Protein AF-A0A6P0YZI9-F1 (afdb_monomer)

Solvent-accessible surface area (backbone atoms only — not comparable to full-atom values): 11789 Å² total; per-residue (Å²): 110,70,67,59,53,49,48,55,55,50,34,72,76,32,49,68,58,41,51,51,52,24,24,52,23,12,32,44,37,14,43,2,22,76,90,70,46,42,33,74,39,46,57,54,27,52,20,59,50,46,39,43,46,50,51,48,50,54,52,54,52,51,51,55,57,46,49,69,65,38,77,80,62,87,74,91,83,74,86,77,72,72,66,66,53,39,40,59,45,25,29,43,19,26,42,22,20,39,44,54,53,46,48,70,54,57,61,50,64,74,41,50,75,71,68,44,55,69,69,59,30,50,53,51,25,50,50,52,40,50,53,53,25,55,58,52,15,51,55,35,25,50,42,40,48,51,43,52,55,49,38,76,75,73,51,70,95,48,83,83,41,52,61,56,49,29,51,50,46,24,51,47,46,52,51,50,52,55,59,42,57,76,43,101,74,63,72,88,60,68,37,48,24,43,46,87,81,40,62,76,61,57,56,45,31,75,76,62,34,56,58,42,42,32,36,51,40,48,32,50,13,42,71,75,74

Foldseek 3Di:
DVVLVVLLVVCQVDVVVLLVLLLVLLLLLQCLFPPNVPLVSLLASCLSLLSLLVSVLVVVVVVVVVCVVCVPPDDPPPPPRPRDDSLSSLLSSLLSNLLSNLVCLQDQVVVVVVVHDPVVSNVVSVVVSVVLSNVSSVLSSQLSVQLSVCCNPPNDDDPVCLLVSLVVSLVSSLVSLVVCVVDPNNDDASLSSCPDPVPVLCVLCVVPHSSSVRSVSSSSSSNVD

Sequence (225 aa):
MWVVSWMNKAIANQPWAALLLVFGSGVAMGLTTAPTNWWILAWVAQVPLWVLVYGDQQSRQREQGRQTDQSKIQNPKSKIQNSVHPILAAVLWSIGYYGTTLSWITGLHPLTWMGIPWVASVAIASTCWLLIVLWGCVWGGFWAMGLSMVSQRWLPMSQTFGFARVLVGTALWCGLDTLWNHGILYWPTFALTQSPHNLWLLQLNQLSGPMTTTAVIVAVNGLIA

Nearest PDB structures (foldseek):
  7evm-assembly1_R  TM=2.350E-01  e=1.400E+00  Homo sapiens
  8jis-assembly1_R  TM=2.038E-01  e=2.618E+00  Homo sapiens
  9ivm-assembly1_R  TM=2.480E-01  e=4.095E+00  Homo sapiens
  7ki1-assembly1_R  TM=2.092E-01  e=3.274E+00  Homo sapiens
  7dur-assembly1_R  TM=1.966E-01  e=4.683E+00  Homo sapiens

pLDDT: mean 84.31, std 13.5, range [41.62, 97.19]

Secondary structure (DSSP, 8-state):
-HHHHHHHHHHHH-HHHHHHHHHHHHHHHHTTSTTT--GGGGGTTTHHHHHHHHHHHHHHHHHHHHHHHHTTS---TT-------HHHHHHHHHHHHHHHHTGGGG--HHHHHTT--HHHHHHHHHHHHHHHHHHHHHHHHHHHHHHHHHHHHH----GGGHHHHHHHHHHHHHHHHHHHTTSTT----GGGGGTTT-HHHHTTHHHHTHHHHHHHHHHHHHHH-

Radius of gyration: 19.83 Å; Cα contacts (8 Å, |Δi|>4): 264; chains: 1; bounding box: 43×39×70 Å

Mean pr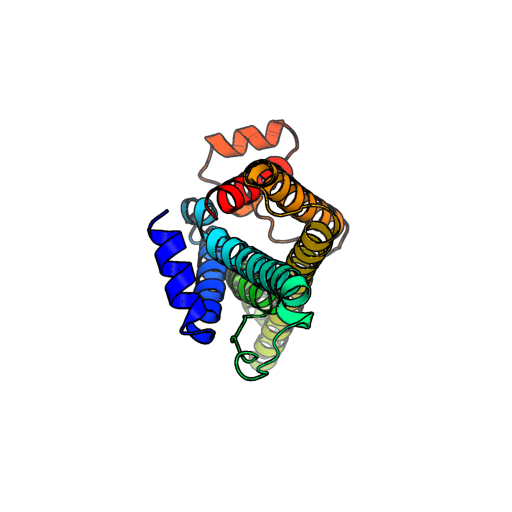edicted aligned error: 7.33 Å

Structure (mmCIF, N/CA/C/O backbone):
data_AF-A0A6P0YZI9-F1
#
_entry.id   AF-A0A6P0YZI9-F1
#
loop_
_atom_site.group_PDB
_atom_site.id
_atom_site.type_symbol
_atom_site.label_atom_id
_atom_site.label_alt_id
_atom_site.label_comp_id
_atom_site.label_asym_id
_atom_site.label_entity_id
_atom_site.label_seq_id
_atom_site.pdbx_PDB_ins_code
_atom_site.Cartn_x
_atom_site.Cartn_y
_atom_site.Cartn_z
_atom_site.occupancy
_atom_site.B_iso_or_equiv
_atom_site.auth_seq_id
_atom_site.auth_comp_id
_atom_site.auth_asym_id
_atom_site.auth_atom_id
_atom_site.pdbx_PDB_model_num
ATOM 1 N N . MET A 1 1 ? -18.196 -9.259 9.435 1.00 54.44 1 MET A N 1
ATOM 2 C CA . MET A 1 1 ? -18.025 -9.945 10.743 1.00 54.44 1 MET A CA 1
ATOM 3 C C . MET A 1 1 ? -17.515 -11.385 10.633 1.00 54.44 1 MET A C 1
ATOM 5 O O . MET A 1 1 ? -16.515 -11.675 11.274 1.00 54.44 1 MET A O 1
ATOM 9 N N . TRP A 1 2 ? -18.118 -12.284 9.840 1.00 48.47 2 TRP A N 1
ATOM 10 C CA . TRP A 1 2 ? -17.652 -13.686 9.747 1.00 48.47 2 TRP A CA 1
ATOM 11 C C . TRP A 1 2 ? -16.248 -13.853 9.139 1.00 48.47 2 TRP A C 1
ATOM 13 O O . TRP A 1 2 ? -15.434 -14.578 9.699 1.00 48.47 2 TRP A O 1
ATOM 23 N N . VAL A 1 3 ? -15.933 -13.129 8.058 1.00 58.28 3 VAL A N 1
ATOM 24 C CA . VAL A 1 3 ? -14.610 -13.181 7.400 1.00 58.28 3 VAL A CA 1
ATOM 25 C C . VAL A 1 3 ? -13.498 -12.712 8.340 1.00 58.28 3 VAL A C 1
ATOM 27 O O . VAL A 1 3 ? -12.529 -13.430 8.545 1.00 58.28 3 VAL A O 1
ATOM 30 N N . VAL A 1 4 ? -13.682 -11.565 9.000 1.00 64.88 4 VAL A N 1
ATOM 31 C CA . VAL A 1 4 ? -12.722 -11.029 9.982 1.00 64.88 4 VAL A CA 1
ATOM 32 C C . VAL A 1 4 ? -12.554 -11.976 11.177 1.00 64.88 4 VAL A C 1
ATOM 34 O O . VAL A 1 4 ? -11.441 -12.205 11.641 1.00 64.88 4 VAL A O 1
ATOM 37 N N . SER A 1 5 ? -13.640 -12.598 11.652 1.00 65.75 5 SER A N 1
ATOM 38 C CA . SER A 1 5 ?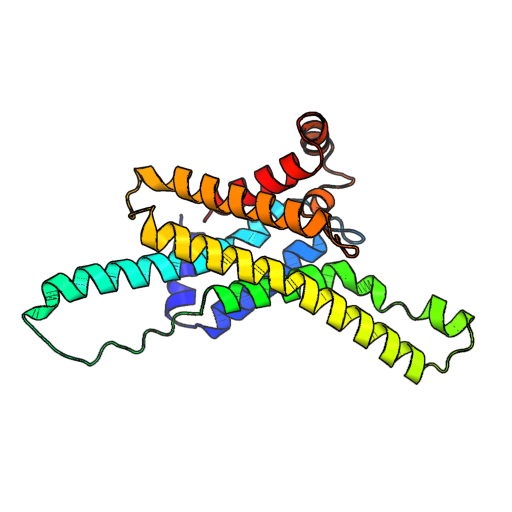 -13.577 -13.592 12.733 1.00 65.75 5 SER A CA 1
ATOM 39 C C . SER A 1 5 ? -12.796 -14.849 12.330 1.00 65.75 5 SER A C 1
ATOM 41 O O . SER A 1 5 ? -11.976 -15.340 13.108 1.00 65.75 5 SER A O 1
ATOM 43 N N . TRP A 1 6 ? -13.012 -15.348 11.110 1.00 64.19 6 TRP A N 1
ATOM 44 C CA . TRP A 1 6 ? -12.259 -16.472 10.559 1.00 64.19 6 TRP A CA 1
ATOM 45 C C . TRP A 1 6 ? -10.782 -16.117 10.365 1.00 64.19 6 TRP A C 1
ATOM 47 O O . TRP A 1 6 ? -9.921 -16.878 10.804 1.00 64.19 6 TRP A O 1
ATOM 57 N N . MET A 1 7 ? -10.486 -14.938 9.810 1.00 64.44 7 MET A N 1
ATOM 58 C CA . MET A 1 7 ? -9.119 -14.438 9.647 1.00 64.44 7 MET A CA 1
ATOM 59 C C . MET A 1 7 ? -8.409 -14.366 10.996 1.00 64.44 7 MET A C 1
ATOM 61 O O . MET A 1 7 ? -7.332 -14.929 11.135 1.00 64.44 7 MET A O 1
ATOM 65 N N . ASN A 1 8 ? -9.033 -13.778 12.019 1.00 67.38 8 ASN A N 1
ATOM 66 C CA . ASN A 1 8 ? -8.444 -13.688 13.357 1.00 67.38 8 ASN A CA 1
ATOM 67 C C . ASN A 1 8 ? -8.126 -15.066 13.955 1.00 67.38 8 ASN A C 1
ATOM 69 O O . ASN A 1 8 ? -7.076 -15.239 14.573 1.00 67.38 8 ASN A O 1
ATOM 73 N N . LYS A 1 9 ? -8.993 -16.066 13.744 1.00 64.62 9 LYS A N 1
ATOM 74 C CA . LYS A 1 9 ? -8.734 -17.450 14.176 1.00 64.62 9 LYS A CA 1
ATOM 75 C C . LYS A 1 9 ? -7.612 -18.116 13.375 1.00 64.62 9 LYS A C 1
ATOM 77 O O . LYS A 1 9 ? -6.784 -18.807 13.962 1.00 64.62 9 LYS A O 1
ATOM 82 N N . ALA A 1 10 ? -7.570 -17.912 12.059 1.00 59.75 10 ALA A N 1
ATOM 83 C CA . ALA A 1 10 ? -6.533 -18.466 11.191 1.00 59.75 10 ALA A CA 1
ATOM 84 C C . ALA A 1 10 ? -5.151 -17.860 11.502 1.00 59.75 10 ALA A C 1
ATOM 86 O O . ALA A 1 10 ? -4.174 -18.591 11.655 1.00 59.75 10 ALA A O 1
ATOM 87 N N . ILE A 1 11 ? -5.099 -16.539 11.694 1.00 64.81 11 ILE A N 1
ATOM 88 C CA . ILE A 1 11 ? -3.901 -15.774 12.063 1.00 64.81 11 ILE A CA 1
ATOM 89 C C . ILE A 1 11 ? -3.352 -16.238 13.418 1.00 64.81 11 ILE A C 1
ATOM 91 O O . ILE A 1 11 ? -2.147 -16.434 13.550 1.00 64.81 11 ILE A O 1
ATOM 95 N N . ALA A 1 12 ? -4.223 -16.449 14.412 1.00 63.62 12 ALA A N 1
ATOM 96 C CA . ALA A 1 12 ? -3.811 -16.859 15.755 1.00 63.62 12 ALA A CA 1
ATOM 97 C C . ALA A 1 12 ? -3.147 -18.246 15.791 1.00 63.62 12 ALA A C 1
ATOM 99 O O . ALA A 1 12 ? -2.271 -18.483 16.621 1.00 63.62 12 ALA A O 1
ATOM 100 N N . ASN A 1 13 ? -3.544 -19.149 14.891 1.00 67.94 13 ASN A N 1
ATOM 101 C CA . ASN A 1 13 ? -3.043 -20.521 14.873 1.00 67.94 13 ASN A CA 1
ATOM 102 C C . ASN A 1 13 ? -1.856 -20.723 13.916 1.00 67.94 13 ASN A C 1
ATOM 104 O O . ASN A 1 13 ? -1.078 -21.654 14.120 1.00 67.94 13 ASN A O 1
ATOM 108 N N . GLN A 1 14 ? -1.703 -19.892 12.876 1.00 80.62 14 GLN A N 1
ATOM 109 C CA . GLN A 1 14 ? -0.662 -20.053 11.852 1.00 80.62 14 GLN A CA 1
ATOM 110 C C . GLN A 1 14 ? -0.090 -18.694 11.395 1.00 80.62 14 GLN A C 1
ATOM 112 O O . GLN A 1 14 ? -0.624 -18.073 10.472 1.00 80.62 14 GLN A O 1
ATOM 117 N N . PRO A 1 15 ? 1.039 -18.229 11.972 1.00 79.44 15 PRO A N 1
ATOM 118 C CA . PRO A 1 15 ? 1.602 -16.916 11.644 1.00 79.44 15 PRO A CA 1
ATOM 119 C C . PRO A 1 15 ? 2.083 -16.829 10.189 1.00 79.44 15 PRO A C 1
ATOM 121 O O . PRO A 1 15 ? 1.937 -15.793 9.552 1.00 79.44 15 PRO A O 1
ATOM 124 N N . TRP A 1 16 ? 2.604 -17.922 9.622 1.00 83.75 16 TRP A N 1
ATOM 125 C CA . TRP A 1 16 ? 3.049 -17.956 8.225 1.00 83.75 16 TRP A CA 1
ATO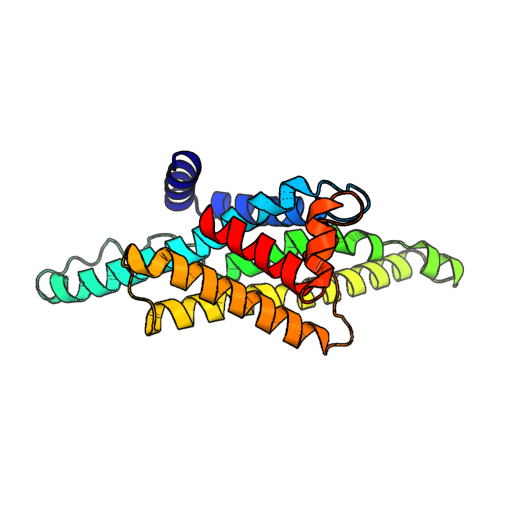M 126 C C . TRP A 1 16 ? 1.883 -17.777 7.239 1.00 83.75 16 TRP A C 1
ATOM 128 O O . TRP A 1 16 ? 2.042 -17.096 6.229 1.00 83.75 16 TRP A O 1
ATOM 138 N N . ALA A 1 17 ? 0.697 -18.312 7.550 1.00 86.62 17 ALA A N 1
ATOM 139 C CA . ALA A 1 17 ? -0.494 -18.149 6.718 1.00 86.62 17 ALA A CA 1
ATOM 140 C C . ALA A 1 17 ? -0.959 -16.686 6.702 1.00 86.62 17 ALA A C 1
ATOM 142 O O . ALA A 1 17 ? -1.356 -16.174 5.657 1.00 86.62 17 ALA A O 1
ATOM 143 N N . ALA A 1 18 ? -0.836 -15.986 7.835 1.00 86.69 18 ALA A N 1
ATOM 144 C CA . ALA A 1 18 ? -1.097 -14.553 7.920 1.00 86.69 18 ALA A CA 1
ATOM 145 C C . ALA A 1 18 ? -0.140 -13.741 7.031 1.00 86.69 18 ALA A C 1
ATOM 147 O O . ALA A 1 18 ? -0.588 -12.861 6.299 1.00 86.69 18 ALA A O 1
ATOM 148 N N . LEU A 1 19 ? 1.160 -14.065 7.045 1.00 90.62 19 LEU A N 1
ATOM 149 C CA . LEU A 1 19 ? 2.154 -13.408 6.186 1.00 90.62 19 LEU A CA 1
ATOM 150 C C . LEU A 1 19 ? 1.857 -13.636 4.696 1.00 90.62 19 LEU A C 1
ATOM 152 O O . LEU A 1 19 ? 1.907 -12.686 3.917 1.00 90.62 19 LEU A O 1
ATOM 156 N N . LEU A 1 20 ? 1.502 -14.865 4.304 1.00 92.31 20 LEU A N 1
ATOM 157 C CA . LEU A 1 20 ? 1.122 -15.181 2.922 1.00 92.31 20 LEU A CA 1
ATOM 158 C C . LEU A 1 20 ? -0.148 -14.449 2.492 1.00 92.31 20 LEU A C 1
ATOM 160 O O . LEU A 1 20 ? -0.210 -13.940 1.376 1.00 92.31 20 LEU A O 1
ATOM 164 N N . LEU A 1 21 ? -1.146 -14.373 3.373 1.00 92.50 21 LEU A N 1
ATOM 165 C CA . LEU A 1 21 ? -2.402 -13.686 3.094 1.00 92.50 21 LEU A CA 1
ATOM 166 C C . LEU A 1 21 ? -2.163 -12.189 2.865 1.00 92.50 21 LEU A C 1
ATOM 168 O O . LEU A 1 21 ? -2.701 -11.619 1.921 1.00 92.50 21 LEU A O 1
ATOM 172 N N . VAL A 1 22 ? -1.316 -11.568 3.684 1.00 94.50 22 VAL A N 1
ATOM 173 C CA . VAL A 1 22 ? -0.953 -10.148 3.567 1.00 94.50 22 VAL A CA 1
ATOM 174 C C . VAL A 1 22 ? -0.119 -9.873 2.325 1.00 94.50 22 VAL A C 1
ATOM 176 O O . VAL A 1 22 ? -0.356 -8.893 1.624 1.00 94.50 22 VAL A O 1
ATOM 179 N N . PHE A 1 23 ? 0.849 -10.737 2.028 1.00 96.38 23 PHE A N 1
ATOM 180 C CA . PHE A 1 23 ? 1.616 -10.635 0.794 1.00 96.38 23 PHE A CA 1
ATOM 181 C C . PHE A 1 23 ? 0.693 -10.763 -0.426 1.00 96.38 23 PHE A C 1
ATOM 183 O O . PHE A 1 23 ? 0.714 -9.909 -1.311 1.00 96.38 23 PHE A O 1
ATOM 190 N N . GLY A 1 24 ? -0.179 -11.775 -0.435 1.00 96.69 24 GLY A N 1
ATOM 191 C CA . GLY A 1 2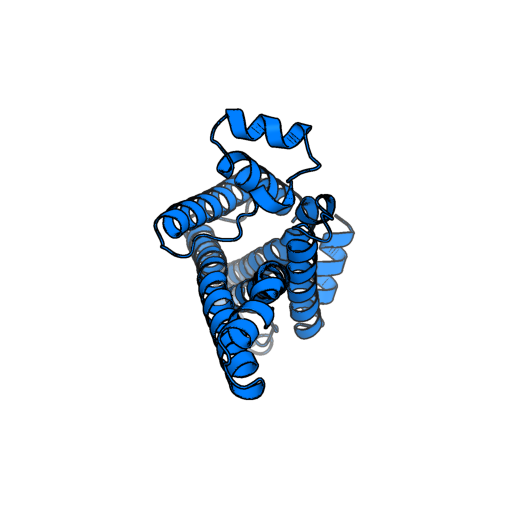4 ? -1.155 -12.004 -1.499 1.00 96.69 24 GLY A CA 1
ATOM 192 C C . GLY A 1 24 ? -2.149 -10.854 -1.655 1.00 96.69 24 GLY A C 1
ATOM 193 O O . GLY A 1 24 ? -2.485 -10.488 -2.779 1.00 96.69 24 GLY A O 1
ATOM 194 N N . SER A 1 25 ? -2.574 -10.223 -0.558 1.00 96.00 25 SER A N 1
ATOM 195 C CA . SER A 1 25 ? -3.434 -9.040 -0.622 1.00 96.00 25 SER A CA 1
ATOM 196 C C . SER A 1 25 ? -2.682 -7.810 -1.142 1.00 96.00 25 SER A C 1
ATOM 198 O O . SER A 1 25 ? -3.256 -7.016 -1.879 1.00 96.00 25 SER A O 1
ATOM 200 N N . GLY A 1 26 ? -1.384 -7.683 -0.853 1.00 96.62 26 GLY A N 1
ATOM 201 C CA . GLY A 1 26 ? -0.509 -6.695 -1.488 1.00 96.62 26 GLY A CA 1
ATOM 202 C C . GLY A 1 26 ? -0.395 -6.905 -3.001 1.00 96.62 26 GLY A C 1
ATOM 203 O O . GLY A 1 26 ? -0.588 -5.969 -3.773 1.00 96.62 26 GLY A O 1
ATOM 204 N N . VAL A 1 27 ? -0.167 -8.144 -3.447 1.00 96.81 27 VAL A N 1
ATOM 205 C CA . VAL A 1 27 ? -0.166 -8.504 -4.880 1.00 96.81 27 VAL A CA 1
ATOM 206 C C . VAL A 1 27 ? -1.510 -8.163 -5.529 1.00 96.81 27 VAL A C 1
ATOM 208 O O . VAL A 1 27 ? -1.539 -7.523 -6.579 1.00 96.81 27 VAL A O 1
ATOM 211 N N . ALA A 1 28 ? -2.624 -8.511 -4.878 1.00 96.12 28 ALA A N 1
ATOM 212 C CA . ALA A 1 28 ? -3.966 -8.172 -5.348 1.00 96.12 28 ALA A CA 1
ATOM 213 C C . ALA A 1 28 ? -4.167 -6.654 -5.486 1.00 96.12 28 ALA A C 1
ATOM 215 O O . ALA A 1 28 ? -4.757 -6.212 -6.469 1.00 96.12 28 ALA A O 1
ATOM 216 N N . MET A 1 29 ? -3.630 -5.858 -4.551 1.00 95.88 29 MET A N 1
ATOM 217 C CA . MET A 1 29 ? -3.607 -4.398 -4.669 1.00 95.88 29 MET A CA 1
ATOM 218 C C . MET A 1 29 ? -2.795 -3.953 -5.888 1.00 95.88 29 MET A C 1
ATOM 220 O O . MET A 1 29 ? -3.223 -3.054 -6.598 1.00 95.88 29 MET A O 1
ATOM 224 N N . GLY A 1 30 ? -1.658 -4.582 -6.186 1.00 93.62 30 GLY A N 1
ATOM 225 C CA . GLY A 1 30 ? -0.850 -4.221 -7.356 1.00 93.62 30 GLY A CA 1
ATOM 226 C C . GLY A 1 30 ? -1.559 -4.484 -8.689 1.00 93.62 30 GLY A C 1
ATOM 227 O O . GLY A 1 30 ? -1.500 -3.654 -9.595 1.00 93.62 30 GLY A O 1
ATOM 228 N N . LEU A 1 31 ? -2.325 -5.577 -8.777 1.00 93.50 31 LEU A N 1
ATOM 229 C CA . LEU A 1 31 ? -3.135 -5.934 -9.955 1.00 93.50 31 LEU A CA 1
ATOM 230 C C . LEU A 1 31 ? -4.306 -4.969 -10.229 1.00 93.50 31 LEU A C 1
ATOM 232 O O . LEU A 1 31 ? -4.959 -5.049 -11.273 1.00 93.50 31 LEU A O 1
ATOM 236 N N . THR A 1 32 ? -4.600 -4.048 -9.314 1.00 91.81 32 THR A N 1
ATOM 237 C CA . THR A 1 32 ? -5.595 -2.996 -9.568 1.00 91.81 32 THR A CA 1
ATOM 238 C C . THR A 1 32 ? -5.110 -1.979 -10.598 1.00 91.81 32 THR A C 1
ATOM 240 O O . THR A 1 32 ? -5.929 -1.343 -11.254 1.00 91.81 32 THR A O 1
ATOM 243 N N . THR A 1 33 ? -3.792 -1.831 -10.744 1.00 87.44 33 THR A N 1
ATOM 244 C CA . THR A 1 33 ? -3.174 -0.893 -11.680 1.00 87.44 33 THR A CA 1
ATOM 245 C C . THR A 1 33 ? -3.060 -1.499 -13.081 1.00 87.44 33 THR A C 1
ATOM 247 O O . THR A 1 33 ? -3.341 -2.683 -13.303 1.00 87.44 33 THR A O 1
ATOM 250 N N . ALA A 1 34 ? -2.688 -0.679 -14.063 1.00 83.88 34 ALA A N 1
ATOM 251 C CA . ALA A 1 34 ? -2.410 -1.167 -15.406 1.00 83.88 34 ALA A CA 1
ATOM 252 C C . ALA A 1 34 ? -1.304 -2.247 -15.368 1.00 83.88 34 ALA A C 1
ATOM 254 O O . ALA A 1 34 ? -0.336 -2.099 -14.621 1.00 83.88 34 ALA A O 1
ATOM 255 N N . PRO A 1 35 ? -1.409 -3.317 -16.178 1.00 84.44 35 PRO A N 1
ATOM 256 C CA . PRO A 1 35 ? -2.347 -3.497 -17.292 1.00 84.44 35 PRO A CA 1
ATOM 257 C C . PRO A 1 35 ? -3.684 -4.159 -16.919 1.00 84.44 35 PRO A C 1
ATOM 259 O O . PRO A 1 35 ? -4.622 -4.115 -17.712 1.00 84.44 35 PRO A O 1
ATOM 262 N N . THR A 1 36 ? -3.791 -4.787 -15.747 1.00 87.50 36 THR A N 1
ATOM 263 C CA . THR A 1 36 ? -4.946 -5.623 -15.379 1.00 87.50 36 THR A CA 1
ATOM 264 C C . THR A 1 36 ? -6.177 -4.812 -14.984 1.00 87.50 36 THR A C 1
ATOM 266 O O . THR A 1 36 ? -7.293 -5.244 -15.268 1.00 87.50 36 THR A O 1
ATOM 269 N N . ASN A 1 37 ? -5.998 -3.622 -14.399 1.00 86.75 37 ASN A N 1
ATOM 270 C CA . ASN A 1 37 ? -7.078 -2.675 -14.082 1.00 86.75 37 ASN A CA 1
ATOM 271 C C . ASN A 1 37 ? -8.210 -3.264 -13.211 1.00 86.75 37 ASN A C 1
ATOM 273 O O . ASN A 1 37 ? -9.371 -2.859 -13.325 1.00 86.75 37 ASN A O 1
ATOM 277 N N . TRP A 1 38 ? -7.904 -4.225 -12.331 1.00 90.31 38 TRP A N 1
ATOM 278 C CA . TRP A 1 38 ? -8.880 -4.845 -11.424 1.00 90.31 38 TRP A CA 1
ATOM 279 C C . TRP A 1 38 ? -9.190 -3.945 -10.219 1.00 90.31 38 TRP A C 1
ATOM 281 O O . TRP A 1 38 ? -9.025 -4.335 -9.065 1.00 90.31 38 TRP A O 1
ATOM 291 N N . TRP A 1 39 ? -9.646 -2.721 -10.491 1.00 89.38 39 TRP A N 1
ATOM 292 C CA . TRP A 1 39 ? -9.830 -1.631 -9.525 1.00 89.38 39 TRP A CA 1
ATOM 293 C C . TRP A 1 39 ? -10.714 -1.985 -8.321 1.00 89.38 39 TRP A C 1
ATOM 295 O O . TRP A 1 39 ? -10.558 -1.412 -7.243 1.00 89.38 39 TRP A O 1
ATOM 305 N N . ILE A 1 40 ? -11.624 -2.954 -8.475 1.00 90.69 40 ILE A N 1
ATOM 306 C CA . ILE A 1 40 ? -12.511 -3.423 -7.401 1.00 90.69 40 ILE A CA 1
ATOM 307 C C . ILE A 1 40 ? -11.699 -4.028 -6.243 1.00 90.69 40 ILE A C 1
ATOM 309 O O . ILE A 1 40 ? -12.079 -3.890 -5.080 1.00 90.69 40 ILE A O 1
ATOM 313 N N . LEU A 1 41 ? -10.551 -4.652 -6.532 1.00 92.69 41 LEU A N 1
ATOM 314 C CA . LEU A 1 41 ? -9.718 -5.277 -5.504 1.00 92.69 41 LEU A CA 1
ATOM 315 C C . LEU A 1 41 ? -9.166 -4.260 -4.501 1.00 92.69 41 LEU A C 1
ATOM 317 O O . LEU A 1 41 ? -9.003 -4.604 -3.331 1.00 92.69 41 LEU A O 1
ATOM 321 N N . ALA A 1 42 ? -8.960 -3.002 -4.903 1.00 92.75 42 ALA A N 1
ATOM 322 C CA . ALA A 1 42 ? -8.431 -1.968 -4.013 1.00 92.75 42 ALA A CA 1
ATOM 323 C C . ALA A 1 42 ? -9.322 -1.710 -2.786 1.00 92.75 42 ALA A C 1
ATOM 325 O O . ALA A 1 42 ? -8.820 -1.319 -1.735 1.00 92.75 42 ALA A O 1
ATOM 326 N N . TRP A 1 43 ? -10.624 -1.996 -2.871 1.00 93.38 43 TRP A N 1
ATOM 327 C CA . TRP A 1 43 ? -11.570 -1.803 -1.767 1.00 93.38 43 TRP A CA 1
ATOM 328 C C . TRP A 1 43 ? -11.437 -2.825 -0.632 1.00 93.38 43 TRP A C 1
ATOM 330 O O . TRP A 1 43 ? -11.973 -2.599 0.450 1.00 93.38 43 TRP A O 1
ATOM 340 N N . VAL A 1 44 ? -10.743 -3.943 -0.871 1.00 94.56 44 VAL A N 1
ATOM 341 C CA . VAL A 1 44 ? -10.585 -5.032 0.111 1.00 94.56 44 VAL A CA 1
ATOM 342 C C . VAL A 1 44 ? -9.135 -5.488 0.302 1.00 94.56 44 VAL A C 1
ATOM 344 O O . VAL A 1 44 ? -8.815 -6.126 1.304 1.00 94.56 44 VAL A O 1
ATOM 347 N N . ALA A 1 45 ? -8.238 -5.170 -0.632 1.00 94.81 45 ALA A N 1
ATOM 348 C CA . ALA A 1 45 ? -6.862 -5.666 -0.657 1.00 94.81 45 ALA A CA 1
ATOM 349 C C . ALA A 1 45 ? -5.974 -5.148 0.493 1.00 94.81 45 ALA A C 1
ATOM 351 O O . ALA A 1 45 ? -4.948 -5.758 0.815 1.00 94.81 45 ALA A O 1
ATOM 352 N N . GLN A 1 46 ? -6.359 -4.050 1.147 1.00 95.25 46 GLN A N 1
ATOM 353 C CA . GLN A 1 46 ? -5.642 -3.512 2.306 1.00 95.25 46 GLN A CA 1
ATOM 354 C C . GLN A 1 46 ? -6.234 -4.001 3.644 1.00 95.25 46 GLN A C 1
ATOM 356 O O . GLN A 1 46 ? -5.586 -3.858 4.682 1.00 95.25 46 GLN A O 1
ATOM 361 N N . VAL A 1 47 ? -7.421 -4.628 3.653 1.00 94.25 47 VAL A N 1
ATOM 362 C CA . VAL A 1 47 ? -8.084 -5.137 4.875 1.00 94.25 47 VAL A CA 1
ATOM 363 C C . VAL A 1 47 ? -7.176 -6.062 5.697 1.00 94.25 47 VAL A C 1
ATOM 365 O O . VAL A 1 47 ? -7.064 -5.843 6.904 1.00 94.25 47 VAL A O 1
ATOM 368 N N . PRO A 1 48 ? -6.471 -7.055 5.112 1.00 92.44 48 PRO A N 1
ATOM 369 C CA . PRO A 1 48 ? -5.612 -7.937 5.900 1.00 92.44 48 PRO A CA 1
ATOM 370 C C . PRO A 1 48 ? -4.503 -7.228 6.667 1.00 92.44 48 PRO A C 1
ATOM 372 O O . PRO A 1 48 ? -4.182 -7.612 7.793 1.00 92.44 48 PRO A O 1
ATOM 375 N N . LEU A 1 49 ? -3.935 -6.181 6.067 1.00 93.56 49 LEU A N 1
ATOM 376 C CA . LEU A 1 49 ? -2.901 -5.381 6.700 1.00 93.56 49 LEU A CA 1
ATOM 377 C C . LEU A 1 49 ? -3.464 -4.645 7.923 1.00 93.56 49 LEU A C 1
ATOM 379 O O . LEU A 1 49 ? -2.876 -4.715 9.002 1.00 93.56 49 LEU A O 1
ATOM 383 N N . TRP A 1 50 ? -4.626 -4.001 7.779 1.00 92.56 50 TRP A N 1
ATOM 384 C CA . TRP A 1 50 ? -5.311 -3.350 8.897 1.00 92.56 50 TRP A CA 1
ATOM 385 C C . TRP A 1 50 ? -5.625 -4.335 10.029 1.00 92.56 50 TRP A C 1
ATOM 387 O O . TRP A 1 50 ? -5.289 -4.058 11.180 1.00 92.56 50 TRP A O 1
ATOM 397 N N . VAL A 1 51 ? -6.190 -5.507 9.711 1.00 89.00 51 VAL A N 1
ATOM 398 C CA . VAL A 1 51 ? -6.535 -6.543 10.703 1.00 89.00 51 VAL A CA 1
ATOM 399 C C . VAL A 1 51 ? -5.313 -6.974 11.514 1.00 89.00 51 VAL A C 1
ATOM 401 O O . VAL A 1 51 ? -5.412 -7.086 12.735 1.00 89.00 51 VAL A O 1
ATOM 404 N N . LEU A 1 52 ? -4.151 -7.173 10.885 1.00 88.06 52 LEU A N 1
ATOM 405 C CA . LEU A 1 52 ? -2.941 -7.564 11.614 1.00 88.06 52 LEU A CA 1
ATOM 406 C C . LEU A 1 52 ? -2.373 -6.455 12.486 1.00 88.06 52 LEU A C 1
ATOM 408 O O . LEU A 1 52 ? -2.018 -6.712 13.638 1.00 88.06 52 LEU A O 1
ATOM 412 N N . VAL A 1 53 ? -2.313 -5.227 11.968 1.00 88.44 53 VAL A N 1
ATOM 413 C CA . VAL A 1 53 ? -1.834 -4.090 12.762 1.00 88.44 53 VAL A CA 1
ATOM 414 C C . VAL A 1 53 ? -2.732 -3.892 13.982 1.00 88.44 53 VAL A C 1
ATOM 416 O O . VAL A 1 53 ? -2.226 -3.670 15.081 1.00 88.44 53 VAL A O 1
ATOM 419 N N . TYR A 1 54 ? -4.048 -4.047 13.819 1.00 84.06 54 TYR A N 1
ATOM 420 C CA . TYR A 1 54 ? -5.029 -3.945 14.898 1.00 84.06 54 TYR A CA 1
ATOM 421 C C . TYR A 1 54 ? -5.026 -5.130 15.866 1.00 84.06 54 TYR A C 1
ATOM 423 O O . TYR A 1 54 ? -5.153 -4.923 17.075 1.00 84.06 54 TYR A O 1
ATOM 431 N N . GLY A 1 55 ? -4.879 -6.355 15.363 1.00 78.31 55 GLY A N 1
ATOM 432 C CA . GLY A 1 55 ? -4.816 -7.566 16.178 1.00 78.31 55 GLY A CA 1
ATOM 433 C C . GLY A 1 55 ? -3.614 -7.562 17.126 1.00 78.31 55 GLY A C 1
ATOM 434 O O . GLY A 1 55 ? -3.758 -7.919 18.300 1.00 78.31 55 GLY A O 1
ATOM 435 N N . ASP A 1 56 ? -2.458 -7.074 16.658 1.00 78.75 56 ASP A N 1
ATOM 436 C CA . ASP A 1 56 ? -1.275 -6.860 17.505 1.00 78.75 56 ASP A CA 1
ATOM 437 C C . ASP A 1 56 ? -1.560 -5.826 18.608 1.00 78.75 56 ASP A C 1
ATOM 439 O O . ASP A 1 56 ? -1.284 -6.088 19.780 1.00 78.75 56 ASP A O 1
ATOM 443 N N . GLN A 1 57 ? -2.212 -4.696 18.285 1.00 76.56 57 GLN A N 1
ATOM 444 C CA . GLN A 1 57 ? -2.589 -3.705 19.310 1.00 76.56 57 GLN A CA 1
ATOM 445 C C . GLN A 1 57 ? -3.488 -4.309 20.391 1.00 76.56 57 GLN A C 1
ATOM 447 O O . GLN A 1 57 ? -3.256 -4.103 21.584 1.00 76.56 57 GLN A O 1
ATOM 452 N N . GLN A 1 58 ? -4.524 -5.045 19.978 1.00 76.31 58 GLN A N 1
ATOM 453 C CA . GLN A 1 58 ? -5.489 -5.635 20.903 1.00 76.31 58 GLN A CA 1
ATOM 454 C C . GLN A 1 58 ? -4.813 -6.626 21.852 1.00 76.31 58 GLN A C 1
ATOM 456 O O . GLN A 1 58 ? -5.145 -6.675 23.037 1.00 76.31 58 GLN A O 1
ATOM 461 N N . SER A 1 59 ? -3.854 -7.394 21.340 1.00 75.56 59 SER A N 1
ATOM 462 C CA . SER A 1 59 ? -3.085 -8.349 22.135 1.00 75.56 59 SER A CA 1
ATOM 463 C C . SER A 1 59 ? -2.219 -7.625 23.171 1.00 75.56 59 SER A C 1
ATOM 465 O O . SER A 1 59 ? -2.324 -7.921 24.361 1.00 75.56 59 SER A O 1
ATOM 467 N N . ARG A 1 60 ? -1.474 -6.588 22.762 1.00 75.62 60 ARG A N 1
ATOM 468 C CA . ARG A 1 60 ? -0.611 -5.798 23.664 1.00 75.62 60 ARG A CA 1
ATOM 469 C C . ARG A 1 60 ? -1.381 -5.078 24.772 1.00 75.62 60 ARG A C 1
ATOM 471 O O . ARG A 1 60 ? -0.950 -5.081 25.922 1.00 75.62 60 ARG A O 1
ATOM 478 N N . GLN A 1 61 ? -2.528 -4.478 24.452 1.00 74.62 61 GLN A N 1
ATOM 479 C CA . GLN A 1 61 ? -3.349 -3.789 25.455 1.00 74.62 61 GLN A CA 1
ATOM 480 C C . GLN A 1 61 ? -3.975 -4.769 26.459 1.00 74.62 61 GLN A C 1
ATOM 482 O O . GLN A 1 61 ? -4.003 -4.490 27.659 1.00 74.62 61 GLN A O 1
ATOM 487 N N . ARG A 1 62 ? -4.435 -5.944 25.998 1.00 73.94 62 ARG A N 1
ATOM 488 C CA . ARG A 1 62 ? -4.933 -7.007 26.890 1.00 73.94 62 ARG A CA 1
ATOM 489 C C . ARG A 1 62 ? -3.842 -7.514 27.826 1.00 73.94 62 ARG A C 1
ATOM 491 O O . ARG A 1 62 ? -4.125 -7.762 28.993 1.00 73.94 62 ARG A O 1
ATOM 498 N N . GLU A 1 63 ? -2.613 -7.655 27.338 1.00 71.81 63 GLU A N 1
ATOM 499 C CA . GLU A 1 63 ? -1.469 -8.036 28.169 1.00 71.81 63 GLU A CA 1
ATOM 500 C C . GLU A 1 63 ? -1.142 -6.982 29.232 1.00 71.81 63 GLU A C 1
ATOM 502 O O . GLU A 1 63 ? -0.923 -7.351 30.384 1.00 71.81 63 GLU A O 1
ATOM 507 N N . GLN A 1 64 ? -1.171 -5.688 28.891 1.00 71.75 64 GLN A N 1
ATOM 508 C CA . GLN A 1 64 ? -0.976 -4.607 29.868 1.00 71.75 64 GLN A CA 1
ATOM 509 C C . GLN A 1 64 ? -2.058 -4.604 30.957 1.00 71.75 64 GLN A C 1
ATOM 511 O O . GLN A 1 64 ? -1.726 -4.545 32.139 1.00 71.75 64 GLN A O 1
ATOM 516 N N . GLY A 1 65 ? -3.338 -4.735 30.588 1.00 67.62 65 GLY A N 1
ATOM 517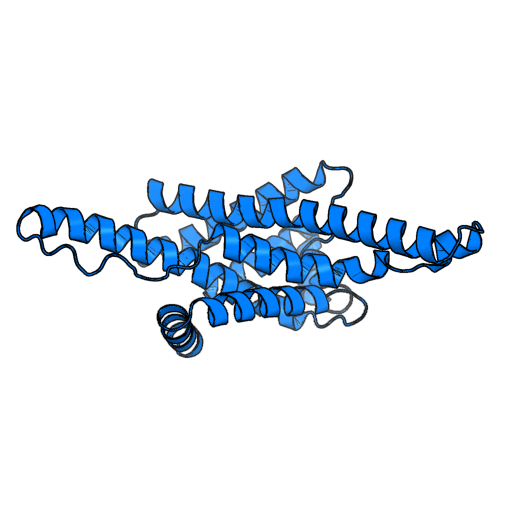 C CA . GLY A 1 65 ? -4.430 -4.831 31.566 1.00 67.62 65 GLY A CA 1
ATOM 518 C C . GLY A 1 65 ? -4.305 -6.069 32.460 1.00 67.62 65 GLY A C 1
ATOM 519 O O . GLY A 1 65 ? -4.446 -5.983 33.678 1.00 67.62 65 GLY A O 1
ATOM 520 N N . ARG A 1 66 ? -3.941 -7.215 31.868 1.00 65.25 66 ARG A N 1
ATOM 521 C CA . ARG A 1 66 ? -3.760 -8.479 32.592 1.00 65.25 66 ARG A CA 1
ATOM 522 C C . ARG A 1 66 ? -2.545 -8.462 33.518 1.00 65.25 66 ARG A C 1
ATOM 524 O O . ARG A 1 66 ? -2.597 -9.126 34.543 1.00 65.25 66 ARG A O 1
ATOM 531 N N . GLN A 1 67 ? -1.479 -7.725 33.202 1.00 61.91 67 GLN A N 1
ATOM 532 C CA . GLN A 1 67 ? -0.314 -7.564 34.085 1.00 61.91 67 GLN A CA 1
ATOM 533 C C . GLN A 1 67 ? -0.638 -6.753 35.343 1.00 61.91 67 GLN A C 1
ATOM 535 O O . GLN A 1 67 ? -0.155 -7.109 36.420 1.00 61.91 67 GLN A O 1
ATOM 540 N N . THR A 1 68 ? -1.485 -5.726 35.238 1.00 60.34 68 THR A N 1
ATOM 541 C CA . THR A 1 68 ? -1.976 -4.980 36.408 1.00 60.34 68 THR A CA 1
ATOM 542 C C . THR A 1 68 ? -2.703 -5.917 37.382 1.00 60.34 68 THR A C 1
ATOM 544 O O . THR A 1 68 ? -2.406 -5.903 38.578 1.00 60.34 68 THR A O 1
ATOM 547 N N . ASP A 1 69 ? -3.545 -6.820 36.863 1.00 60.94 69 ASP A N 1
ATOM 548 C CA . ASP A 1 69 ? -4.295 -7.801 37.666 1.00 60.94 69 ASP A CA 1
ATOM 549 C C . ASP A 1 69 ? -3.456 -9.019 38.123 1.00 60.94 69 ASP A C 1
ATOM 551 O O . ASP A 1 69 ? -3.605 -9.499 39.249 1.00 60.94 69 ASP A O 1
ATOM 555 N N . GLN A 1 70 ? -2.546 -9.535 37.282 1.00 57.25 70 GLN A N 1
ATOM 556 C CA . GLN A 1 70 ? -1.713 -10.722 37.562 1.00 57.25 70 GLN A CA 1
ATOM 557 C C . GLN A 1 70 ? -0.472 -10.449 38.416 1.00 57.25 70 GLN A C 1
ATOM 559 O O . GLN A 1 70 ? 0.185 -11.409 38.824 1.00 57.25 70 GLN A O 1
ATOM 564 N N . SER A 1 71 ? -0.175 -9.194 38.766 1.00 54.28 71 SER A N 1
ATOM 565 C CA . SER A 1 71 ? 0.838 -8.863 39.784 1.00 54.28 71 SER A CA 1
ATOM 566 C C . SER A 1 71 ? 0.624 -9.599 41.125 1.00 54.28 71 SER A C 1
ATOM 568 O O . SER A 1 71 ? 1.547 -9.682 41.931 1.00 54.28 71 SER A O 1
ATOM 570 N N . LYS A 1 72 ? -0.555 -10.207 41.340 1.00 54.09 72 LYS A N 1
ATOM 571 C CA . LYS A 1 72 ? -0.880 -11.053 42.499 1.00 54.09 72 LYS A CA 1
ATOM 572 C C . LYS A 1 72 ? -0.781 -12.573 42.297 1.00 54.09 72 LYS A C 1
ATOM 574 O O . LYS A 1 72 ? -0.783 -13.282 43.297 1.00 54.09 72 LYS A O 1
ATOM 579 N N . ILE A 1 73 ? -0.722 -13.113 41.074 1.00 58.91 73 ILE A N 1
ATOM 580 C CA . ILE A 1 73 ? -0.760 -14.574 40.835 1.00 58.91 73 ILE A CA 1
ATOM 581 C C . ILE A 1 73 ? 0.072 -14.909 39.588 1.00 58.91 73 ILE A C 1
ATOM 583 O O . ILE A 1 73 ? -0.434 -14.916 38.466 1.00 58.91 73 ILE A O 1
ATOM 587 N N . GLN A 1 74 ? 1.369 -15.168 39.758 1.00 55.47 74 GLN A N 1
ATOM 588 C CA . GLN A 1 74 ? 2.256 -15.493 38.639 1.00 55.47 74 GLN A CA 1
ATOM 589 C C . GLN A 1 74 ? 2.242 -16.983 38.289 1.00 55.47 74 GLN A C 1
ATOM 591 O O . GLN A 1 74 ? 2.516 -17.841 39.124 1.00 55.47 74 GLN A O 1
ATOM 596 N N . ASN A 1 75 ? 2.028 -17.270 37.003 1.00 44.09 75 ASN A N 1
ATOM 597 C CA . ASN A 1 75 ? 2.498 -18.491 36.354 1.00 44.09 75 ASN A CA 1
ATOM 598 C C . ASN A 1 75 ? 3.061 -18.110 34.960 1.00 44.09 75 ASN A C 1
ATOM 600 O O . ASN A 1 75 ? 2.317 -17.568 34.141 1.00 44.09 75 ASN A O 1
ATOM 604 N N . PRO A 1 76 ? 4.359 -18.325 34.667 1.00 46.94 76 PRO A N 1
ATOM 605 C CA . PRO A 1 76 ? 5.075 -17.638 33.579 1.00 46.94 76 PRO A CA 1
ATOM 606 C C . PRO A 1 76 ? 4.978 -18.305 32.188 1.00 46.94 76 PRO A C 1
ATOM 608 O O . PRO A 1 76 ? 5.770 -17.995 31.301 1.00 46.94 76 PRO A O 1
ATOM 611 N N . LYS A 1 77 ? 4.040 -19.235 31.959 1.00 41.62 77 LYS A N 1
ATOM 612 C CA . LYS A 1 77 ? 4.093 -20.169 30.811 1.00 41.62 77 LYS A CA 1
ATOM 613 C C . LYS A 1 77 ? 3.199 -19.864 29.595 1.00 41.62 77 LYS A C 1
ATOM 615 O O . LYS A 1 77 ? 3.018 -20.749 28.768 1.00 41.62 77 LYS A O 1
ATOM 620 N N . SER A 1 78 ? 2.675 -18.651 29.409 1.00 44.84 78 SER A N 1
ATOM 621 C CA . SER A 1 78 ? 1.874 -18.317 28.204 1.00 44.84 78 SER A CA 1
ATOM 622 C C . SER A 1 78 ? 2.586 -17.421 27.179 1.00 44.84 78 SER A C 1
ATOM 624 O O . SER A 1 78 ? 1.962 -16.965 26.227 1.00 44.84 78 SER A O 1
ATOM 626 N N . LYS A 1 79 ? 3.879 -17.127 27.362 1.00 43.12 79 LYS A N 1
ATOM 627 C CA . LYS A 1 79 ? 4.558 -15.992 26.709 1.00 43.12 79 LYS A CA 1
ATOM 628 C C . LYS A 1 79 ? 5.223 -16.302 25.358 1.00 43.12 79 LYS A C 1
ATOM 630 O O . LYS A 1 79 ? 6.280 -15.760 25.056 1.00 43.12 79 LYS A O 1
ATOM 635 N N . ILE A 1 80 ? 4.619 -17.169 24.549 1.00 46.16 80 ILE A N 1
ATOM 636 C CA . ILE A 1 80 ? 5.006 -17.365 23.141 1.00 46.16 80 ILE A CA 1
ATOM 637 C C . ILE A 1 80 ? 3.718 -17.407 22.315 1.00 46.16 80 ILE A C 1
ATOM 639 O O . ILE A 1 80 ? 3.339 -18.428 21.750 1.00 46.16 80 ILE A O 1
ATOM 643 N N . GLN A 1 81 ? 2.978 -16.298 22.312 1.00 52.56 81 GLN A N 1
ATOM 644 C CA . GLN A 1 81 ? 1.908 -16.108 21.343 1.00 52.56 81 GLN A CA 1
ATOM 645 C C . GLN A 1 81 ? 2.537 -15.469 20.103 1.00 52.56 81 GLN A C 1
ATOM 647 O O . GLN A 1 81 ? 2.919 -14.300 20.128 1.00 52.56 81 GLN A O 1
ATOM 652 N N . ASN A 1 82 ? 2.703 -16.289 19.060 1.00 52.81 82 ASN A N 1
ATOM 653 C CA . ASN A 1 82 ? 3.291 -15.969 17.757 1.00 52.81 82 ASN A CA 1
ATOM 654 C C . ASN A 1 82 ? 2.558 -14.804 17.072 1.00 52.81 82 ASN A C 1
ATOM 656 O O . ASN A 1 82 ? 1.728 -15.001 16.187 1.00 52.81 82 ASN A O 1
ATOM 660 N N . SER A 1 83 ? 2.854 -13.584 17.502 1.00 67.25 83 SER A N 1
ATOM 661 C CA . SER A 1 83 ? 2.238 -12.370 16.982 1.00 67.25 83 SER A CA 1
ATOM 662 C C . SER A 1 83 ? 3.104 -11.873 15.835 1.00 67.25 83 SER A C 1
ATOM 664 O O . SER A 1 83 ? 4.267 -11.522 16.029 1.00 67.25 83 SER A O 1
ATOM 666 N N . VAL A 1 84 ? 2.566 -11.897 14.618 1.00 75.88 84 VAL A N 1
ATOM 667 C CA . VAL A 1 84 ? 3.235 -11.303 13.458 1.00 75.88 84 VAL A CA 1
ATOM 668 C C . VAL A 1 84 ? 3.507 -9.830 13.759 1.00 75.88 84 VAL A C 1
ATOM 670 O O . VAL A 1 84 ? 2.582 -9.081 14.066 1.00 75.88 84 VAL A O 1
ATOM 673 N N . HIS A 1 85 ? 4.767 -9.401 13.659 1.00 87.00 85 HIS A N 1
ATOM 674 C CA . HIS A 1 85 ? 5.101 -7.998 13.876 1.00 87.00 85 HIS A CA 1
ATOM 675 C C . HIS A 1 85 ? 4.398 -7.107 12.833 1.00 87.00 85 HIS A C 1
ATOM 677 O O . HIS A 1 85 ? 4.520 -7.369 11.632 1.00 87.00 85 HIS A O 1
ATOM 683 N N . PRO A 1 86 ? 3.721 -6.019 13.250 1.00 89.25 86 PRO A N 1
ATOM 684 C CA . PRO A 1 86 ? 2.911 -5.187 12.354 1.00 89.25 86 PRO A CA 1
ATOM 685 C C . PRO A 1 86 ? 3.750 -4.527 11.255 1.00 89.25 86 PRO A C 1
ATOM 687 O O . PRO A 1 86 ? 3.301 -4.397 10.121 1.00 89.25 86 PRO A O 1
ATOM 690 N N . ILE A 1 87 ? 4.997 -4.170 11.571 1.00 93.69 87 ILE A N 1
ATOM 691 C CA . ILE A 1 87 ? 5.948 -3.606 10.608 1.00 93.69 87 ILE A CA 1
ATOM 692 C C . ILE A 1 87 ? 6.318 -4.652 9.551 1.00 93.69 87 ILE A C 1
ATOM 694 O O . ILE A 1 87 ? 6.320 -4.339 8.367 1.00 93.69 87 ILE A O 1
ATOM 698 N N . LEU A 1 88 ? 6.572 -5.903 9.954 1.00 93.12 88 LEU A N 1
ATOM 699 C CA . LEU A 1 88 ? 6.881 -6.986 9.017 1.00 93.12 88 LEU A CA 1
ATOM 700 C C . LEU A 1 88 ? 5.698 -7.256 8.081 1.00 93.12 88 LEU A C 1
ATOM 702 O O . LEU A 1 88 ? 5.895 -7.385 6.876 1.00 93.12 88 LEU A O 1
ATOM 706 N N . ALA A 1 89 ? 4.473 -7.288 8.616 1.00 93.19 89 ALA A N 1
ATOM 707 C CA . ALA A 1 89 ? 3.265 -7.412 7.805 1.00 93.19 89 ALA A CA 1
ATOM 708 C C . ALA A 1 89 ? 3.144 -6.261 6.793 1.00 93.19 89 ALA A C 1
ATOM 710 O O . ALA A 1 89 ? 2.896 -6.504 5.615 1.00 93.19 89 ALA A O 1
ATOM 711 N N . ALA A 1 90 ? 3.375 -5.019 7.222 1.00 95.62 90 ALA A N 1
ATOM 712 C CA . ALA A 1 90 ? 3.297 -3.853 6.346 1.00 95.62 90 ALA A CA 1
ATOM 713 C C . ALA A 1 90 ? 4.371 -3.839 5.258 1.00 95.62 90 ALA A C 1
ATOM 715 O O . ALA A 1 90 ? 4.075 -3.510 4.107 1.00 95.62 90 ALA A O 1
ATOM 716 N N . VAL A 1 91 ? 5.597 -4.241 5.596 1.00 96.19 91 VAL A N 1
ATOM 717 C CA . VAL A 1 91 ? 6.686 -4.390 4.628 1.00 96.19 91 VAL A CA 1
ATOM 718 C C . VAL A 1 91 ? 6.337 -5.472 3.611 1.00 96.19 91 VAL A C 1
ATOM 720 O O . VAL A 1 91 ? 6.391 -5.203 2.418 1.00 96.19 91 VAL A O 1
ATOM 723 N N . LEU A 1 92 ? 5.898 -6.657 4.041 1.00 96.25 92 LEU A N 1
ATOM 724 C CA . LEU A 1 92 ? 5.524 -7.739 3.122 1.00 96.25 92 LEU A CA 1
ATOM 725 C C . LEU A 1 92 ? 4.340 -7.378 2.222 1.00 96.25 92 LEU A C 1
ATOM 727 O O . LEU A 1 92 ? 4.375 -7.670 1.028 1.00 96.25 92 LEU A O 1
ATOM 731 N N . TRP A 1 93 ? 3.319 -6.716 2.772 1.00 97.19 93 TRP A N 1
ATOM 732 C CA . TRP A 1 93 ? 2.208 -6.185 1.981 1.00 97.19 93 TRP A CA 1
ATOM 733 C C . TRP A 1 93 ? 2.722 -5.231 0.897 1.00 97.19 93 TRP A C 1
ATOM 735 O O . TRP A 1 93 ? 2.362 -5.348 -0.274 1.00 97.19 93 TRP A O 1
ATOM 745 N N . SER A 1 94 ? 3.624 -4.324 1.283 1.00 96.19 94 SER A N 1
ATOM 746 C CA . SER A 1 94 ? 4.212 -3.329 0.386 1.00 96.19 94 SER A CA 1
ATOM 747 C C . SER A 1 94 ? 5.093 -3.966 -0.688 1.00 96.19 94 SER A C 1
ATOM 749 O O . SER A 1 94 ? 5.026 -3.541 -1.835 1.00 96.19 94 SER A O 1
ATOM 751 N N . ILE A 1 95 ? 5.857 -5.017 -0.365 1.00 96.75 95 ILE A N 1
ATOM 752 C CA . ILE A 1 95 ? 6.624 -5.788 -1.359 1.00 96.75 95 ILE A CA 1
ATOM 753 C C . ILE A 1 95 ? 5.671 -6.358 -2.415 1.00 96.75 95 ILE A C 1
ATOM 755 O O . ILE A 1 95 ? 5.946 -6.238 -3.607 1.00 96.75 95 ILE A O 1
ATOM 759 N N . GLY A 1 96 ? 4.538 -6.931 -1.996 1.00 96.31 96 GLY A N 1
ATOM 760 C CA . GLY A 1 96 ? 3.518 -7.442 -2.915 1.00 96.31 96 GLY A CA 1
ATOM 761 C C . GLY A 1 96 ? 2.941 -6.345 -3.814 1.00 96.31 96 GLY A C 1
ATOM 762 O O . GLY A 1 96 ? 2.904 -6.505 -5.035 1.00 96.31 96 GLY A O 1
ATOM 763 N N . TYR A 1 97 ? 2.548 -5.213 -3.226 1.00 95.94 97 TYR A N 1
ATOM 764 C CA . TYR A 1 97 ? 1.961 -4.082 -3.951 1.00 95.94 97 TYR A CA 1
ATOM 765 C C . TYR A 1 97 ? 2.949 -3.423 -4.920 1.00 95.94 97 TYR A C 1
ATOM 767 O O . TYR A 1 97 ? 2.696 -3.376 -6.129 1.00 95.94 97 TYR A O 1
ATOM 775 N N . TYR A 1 98 ? 4.087 -2.944 -4.414 1.00 95.31 98 TYR A N 1
ATOM 776 C CA . TYR A 1 98 ? 5.090 -2.243 -5.213 1.00 95.31 98 TYR A CA 1
ATOM 777 C C . TYR A 1 98 ? 5.779 -3.173 -6.202 1.00 95.31 98 TYR A C 1
ATOM 779 O O . TYR A 1 98 ? 5.955 -2.794 -7.355 1.00 95.31 98 TYR A O 1
ATOM 787 N N . GLY A 1 99 ? 6.109 -4.401 -5.796 1.00 94.88 99 GLY A N 1
ATOM 788 C CA . GLY A 1 99 ? 6.734 -5.384 -6.677 1.00 94.88 99 GLY A CA 1
ATOM 789 C C . GLY A 1 99 ? 5.873 -5.696 -7.898 1.00 94.88 99 GLY A C 1
ATOM 790 O O . GLY A 1 99 ? 6.369 -5.670 -9.024 1.00 94.88 99 GLY A O 1
ATOM 791 N N . THR A 1 100 ? 4.572 -5.905 -7.685 1.00 94.75 100 THR A N 1
ATOM 792 C CA . THR A 1 100 ? 3.623 -6.181 -8.773 1.00 94.75 100 THR A CA 1
ATOM 793 C C . THR A 1 100 ? 3.420 -4.951 -9.656 1.00 94.75 100 THR A C 1
ATOM 795 O O . THR A 1 100 ? 3.567 -5.037 -10.875 1.00 94.75 100 THR A O 1
ATOM 798 N N . THR A 1 101 ? 3.156 -3.789 -9.051 1.00 93.62 101 THR A N 1
ATOM 799 C CA . THR A 1 101 ? 2.857 -2.551 -9.792 1.00 93.62 101 THR A CA 1
ATOM 800 C C . THR A 1 101 ? 4.050 -2.046 -10.607 1.00 93.62 101 THR A C 1
ATOM 802 O O . THR A 1 101 ? 3.882 -1.502 -11.694 1.00 93.62 101 THR A O 1
ATOM 805 N N . LEU A 1 102 ? 5.273 -2.220 -10.101 1.00 93.38 102 LEU A N 1
ATOM 806 C CA . LEU A 1 102 ? 6.504 -1.747 -10.742 1.00 93.38 102 LEU A CA 1
ATOM 807 C C . LEU A 1 102 ? 7.171 -2.808 -11.619 1.00 93.38 102 LEU A C 1
ATOM 809 O O . LEU A 1 102 ? 8.254 -2.566 -12.145 1.00 93.38 102 LEU A O 1
ATOM 813 N N . SER A 1 103 ? 6.556 -3.981 -11.783 1.00 94.00 103 SER A N 1
ATOM 814 C CA . SER A 1 103 ? 7.131 -5.099 -12.543 1.00 94.00 103 SER A CA 1
ATOM 815 C C . SER A 1 103 ? 7.539 -4.716 -13.972 1.00 94.00 103 SER A C 1
ATOM 817 O O . SER A 1 103 ? 8.509 -5.260 -14.495 1.00 94.00 103 SER A O 1
ATOM 819 N N . TRP A 1 104 ? 6.892 -3.714 -14.575 1.00 91.00 104 TRP A N 1
ATOM 820 C CA . TRP A 1 104 ? 7.237 -3.181 -15.897 1.00 91.00 104 TRP A CA 1
ATOM 821 C C . TRP A 1 104 ? 8.663 -2.607 -15.998 1.00 91.00 104 TRP A C 1
ATOM 823 O O . TRP A 1 104 ? 9.228 -2.597 -17.091 1.00 91.00 104 TRP A O 1
ATOM 833 N N . ILE A 1 105 ? 9.285 -2.189 -14.885 1.00 91.88 105 ILE A N 1
ATOM 834 C CA . ILE A 1 105 ? 10.680 -1.697 -14.848 1.00 91.88 105 ILE A CA 1
ATOM 835 C C . ILE A 1 105 ? 11.673 -2.790 -15.267 1.00 91.88 105 ILE A C 1
ATOM 837 O O . ILE A 1 105 ? 12.761 -2.494 -15.755 1.00 91.88 105 ILE A O 1
ATOM 841 N N . THR A 1 106 ? 11.289 -4.062 -15.141 1.00 92.31 106 THR A N 1
ATOM 842 C CA . THR A 1 106 ? 12.108 -5.197 -15.589 1.00 92.31 106 THR A CA 1
ATOM 843 C C . THR A 1 106 ? 12.165 -5.352 -17.117 1.00 92.31 106 THR A C 1
ATOM 845 O O . THR A 1 106 ? 12.865 -6.230 -17.623 1.00 92.31 106 THR A O 1
ATOM 848 N N . GLY A 1 107 ? 11.468 -4.495 -17.874 1.00 90.75 107 GLY A N 1
ATOM 849 C CA . GLY A 1 107 ? 11.519 -4.462 -19.333 1.00 90.75 107 GLY A CA 1
ATOM 850 C C . GLY A 1 107 ? 12.923 -4.154 -19.865 1.00 90.75 107 GLY A C 1
ATOM 851 O O . GLY A 1 107 ? 13.475 -3.083 -19.636 1.00 90.75 107 GLY A O 1
ATOM 852 N N . LEU A 1 108 ? 13.492 -5.087 -20.632 1.00 90.56 108 LEU A N 1
ATOM 853 C CA . LEU A 1 108 ? 14.884 -5.005 -21.098 1.00 90.56 108 LEU A CA 1
ATOM 854 C C . LEU A 1 108 ? 15.075 -4.160 -22.369 1.00 90.56 108 LEU A C 1
ATOM 856 O O . LEU A 1 108 ? 16.204 -3.788 -22.685 1.00 90.56 108 LEU A O 1
ATOM 860 N N . HIS A 1 109 ? 13.991 -3.854 -23.094 1.00 86.50 109 HIS A N 1
ATOM 861 C CA . HIS A 1 109 ? 14.041 -3.224 -24.421 1.00 86.50 109 HIS A CA 1
ATOM 862 C C . HIS A 1 109 ? 14.909 -1.952 -24.469 1.00 86.50 109 HIS A C 1
ATOM 864 O O . HIS A 1 109 ? 15.812 -1.914 -25.310 1.00 86.50 109 HIS A O 1
ATOM 870 N N . PRO A 1 110 ? 14.750 -0.965 -23.558 1.00 86.94 110 PRO A N 1
ATOM 871 C CA . PRO A 1 110 ? 15.572 0.246 -23.579 1.00 86.94 110 PRO A CA 1
ATOM 872 C C . PRO A 1 110 ? 17.076 -0.039 -23.475 1.00 86.94 110 PRO A C 1
ATOM 874 O O . PRO A 1 110 ? 17.872 0.588 -24.165 1.00 86.94 110 PRO A O 1
ATOM 877 N N . LEU A 1 111 ? 17.473 -1.016 -22.653 1.00 89.19 111 LEU A N 1
ATOM 878 C CA . LEU A 1 111 ? 18.879 -1.369 -22.426 1.00 89.19 111 LEU A CA 1
ATOM 879 C C . LEU A 1 111 ? 19.467 -2.130 -23.620 1.00 89.19 111 LEU A C 1
ATOM 881 O O . LEU A 1 111 ? 20.585 -1.849 -24.051 1.00 89.19 111 LEU A O 1
ATOM 885 N N . THR A 1 112 ? 18.684 -3.036 -24.209 1.00 88.88 112 THR A N 1
ATOM 886 C CA . THR A 1 112 ? 19.109 -3.784 -25.399 1.00 88.88 112 THR A CA 1
ATOM 887 C C . THR A 1 112 ? 19.231 -2.898 -26.641 1.00 88.88 112 THR A C 1
ATOM 889 O O . THR A 1 112 ? 20.121 -3.124 -27.456 1.00 88.88 112 THR A O 1
ATOM 892 N N . TRP A 1 113 ? 18.413 -1.845 -26.769 1.00 92.12 113 TRP A N 1
ATOM 893 C CA . TRP A 1 113 ? 18.536 -0.859 -27.852 1.00 92.12 113 TRP A CA 1
ATOM 894 C C . TRP A 1 113 ? 19.795 0.001 -27.738 1.00 92.12 113 TRP A C 1
ATOM 896 O O . TRP A 1 113 ? 20.349 0.410 -28.753 1.00 92.12 113 TRP A O 1
ATOM 906 N N . MET A 1 114 ? 20.280 0.226 -26.516 1.00 91.06 114 MET A N 1
ATOM 907 C CA . MET A 1 114 ? 21.555 0.902 -26.259 1.00 91.06 114 MET A CA 1
ATOM 908 C C . MET A 1 114 ? 22.777 -0.015 -26.456 1.00 91.06 114 MET A C 1
ATOM 910 O O . MET A 1 114 ? 23.902 0.408 -26.200 1.00 91.06 114 MET A O 1
ATOM 914 N N . GLY A 1 115 ? 22.584 -1.266 -26.896 1.00 93.19 115 GLY A N 1
ATOM 915 C CA . GLY A 1 115 ? 23.669 -2.216 -27.160 1.00 93.19 115 GLY A CA 1
ATOM 916 C C . GLY A 1 115 ? 24.294 -2.839 -25.907 1.00 93.19 115 GLY A C 1
ATOM 917 O O . GLY A 1 115 ? 25.362 -3.444 -25.990 1.00 93.19 115 GLY A O 1
ATOM 918 N N . ILE A 1 116 ? 23.652 -2.708 -24.741 1.00 94.75 116 ILE A N 1
ATOM 919 C CA . ILE A 1 116 ? 24.136 -3.301 -23.489 1.00 94.75 116 ILE A CA 1
ATOM 920 C C . ILE A 1 116 ? 23.930 -4.828 -23.544 1.00 94.75 116 ILE A C 1
ATOM 922 O O . ILE A 1 116 ? 22.833 -5.276 -23.893 1.00 94.75 116 ILE A O 1
ATOM 926 N N . PRO A 1 117 ? 24.929 -5.658 -23.164 1.00 95.56 117 PRO A N 1
ATOM 927 C CA . PRO A 1 117 ? 24.775 -7.112 -23.131 1.00 95.56 117 PRO A CA 1
ATOM 928 C C . PRO A 1 117 ? 23.555 -7.551 -22.313 1.00 95.56 117 PRO A C 1
ATOM 930 O O . PRO A 1 117 ? 23.238 -6.954 -21.282 1.00 95.56 117 PRO A O 1
ATOM 933 N N . TRP A 1 118 ? 22.889 -8.628 -22.734 1.00 94.38 118 TRP A N 1
ATOM 934 C CA . TRP A 1 118 ? 21.638 -9.081 -22.113 1.00 94.38 118 TRP A CA 1
ATOM 935 C C . TRP A 1 118 ? 21.765 -9.322 -20.599 1.00 94.38 118 TRP A C 1
ATOM 937 O O . TRP A 1 118 ? 20.937 -8.838 -19.833 1.00 94.38 118 TRP A O 1
ATOM 947 N N . VAL A 1 119 ? 22.838 -9.984 -20.150 1.00 95.50 119 VAL A N 1
ATOM 948 C CA . VAL A 1 119 ? 23.072 -10.256 -18.717 1.00 95.50 119 VAL A CA 1
ATOM 949 C C . VAL A 1 119 ? 23.218 -8.960 -17.917 1.00 95.50 119 VAL A C 1
ATOM 951 O O . VAL A 1 119 ? 22.621 -8.820 -16.852 1.00 95.50 119 VAL A O 1
ATOM 954 N N . ALA A 1 120 ? 23.975 -7.992 -18.444 1.00 93.50 120 ALA A N 1
ATOM 955 C CA . ALA A 1 120 ? 24.130 -6.685 -17.814 1.00 93.50 120 ALA A CA 1
ATOM 956 C C . ALA A 1 120 ? 22.793 -5.930 -17.774 1.00 93.50 120 ALA A C 1
ATOM 958 O O . ALA A 1 120 ? 22.459 -5.328 -16.759 1.00 93.50 120 ALA A O 1
ATOM 959 N N . SER A 1 121 ? 21.989 -6.037 -18.835 1.00 95.06 121 SER A N 1
ATOM 960 C CA . SER A 1 121 ? 20.654 -5.439 -18.895 1.00 95.06 121 SER A CA 1
ATOM 961 C C . SER A 1 121 ? 19.716 -6.013 -17.830 1.00 95.06 121 SER A C 1
ATOM 963 O O . SER A 1 121 ? 19.059 -5.251 -17.122 1.00 95.06 121 SER A O 1
ATOM 965 N N . VAL A 1 122 ? 19.691 -7.342 -17.667 1.00 95.12 122 VAL A N 1
ATOM 966 C CA . VAL A 1 122 ? 18.908 -8.013 -16.616 1.00 95.12 122 VAL A CA 1
ATOM 967 C C . VAL A 1 122 ? 19.362 -7.555 -15.235 1.00 95.12 122 VAL A C 1
ATOM 969 O O . VAL A 1 122 ? 18.521 -7.168 -14.430 1.00 95.12 122 VAL A O 1
ATOM 972 N N . ALA A 1 123 ? 20.674 -7.538 -14.979 1.00 95.19 123 ALA A N 1
ATOM 973 C CA . ALA A 1 123 ? 21.223 -7.131 -13.689 1.00 95.19 123 ALA A CA 1
ATOM 974 C C . ALA A 1 123 ? 20.877 -5.676 -13.337 1.00 95.19 123 ALA A C 1
ATOM 976 O O . ALA A 1 123 ? 20.487 -5.393 -12.203 1.00 95.19 123 ALA A O 1
ATOM 977 N N . ILE A 1 124 ? 20.979 -4.756 -14.302 1.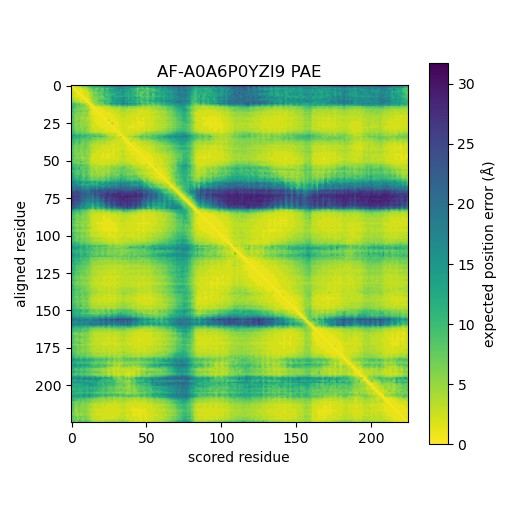00 94.50 124 ILE A N 1
ATOM 978 C CA . ILE A 1 124 ? 20.611 -3.348 -14.113 1.00 94.50 124 ILE A CA 1
ATOM 979 C C . ILE A 1 124 ? 19.111 -3.240 -13.819 1.00 94.50 124 ILE A C 1
ATOM 981 O O . ILE A 1 124 ? 18.732 -2.676 -12.792 1.00 94.50 124 ILE A O 1
ATOM 985 N N . ALA A 1 125 ? 18.261 -3.825 -14.667 1.00 95.56 125 ALA A N 1
ATOM 986 C CA . ALA A 1 125 ? 16.810 -3.724 -14.532 1.00 95.56 125 ALA A CA 1
ATOM 987 C C . ALA A 1 125 ? 16.301 -4.336 -13.216 1.00 95.56 125 ALA A C 1
ATOM 989 O O . ALA A 1 125 ? 15.500 -3.713 -12.515 1.00 95.56 125 ALA A O 1
ATOM 990 N N . SER A 1 126 ? 16.807 -5.513 -12.826 1.00 94.94 126 SER A N 1
ATOM 991 C CA . SER A 1 126 ? 16.440 -6.151 -11.558 1.00 94.94 126 SER A CA 1
ATOM 992 C C . SER A 1 126 ? 16.924 -5.350 -10.354 1.00 94.94 126 SER A C 1
ATOM 994 O O . SER A 1 126 ? 16.188 -5.220 -9.381 1.00 94.94 126 SER A O 1
ATOM 996 N N . THR A 1 127 ? 18.135 -4.786 -10.414 1.00 96.00 127 THR A N 1
ATOM 997 C CA . THR A 1 127 ? 18.678 -3.965 -9.320 1.00 96.00 127 THR A CA 1
ATOM 998 C C . THR A 1 127 ? 17.858 -2.693 -9.140 1.00 96.00 127 THR A C 1
ATOM 1000 O O . THR A 1 127 ? 17.453 -2.382 -8.022 1.00 96.00 127 THR A O 1
ATOM 1003 N N . CYS A 1 128 ? 17.544 -1.988 -10.230 1.00 94.50 128 CYS A N 1
ATOM 1004 C CA . CYS A 1 128 ? 16.681 -0.811 -10.185 1.00 94.50 128 CYS A CA 1
ATOM 1005 C C . CYS A 1 128 ? 15.293 -1.158 -9.639 1.00 94.50 128 CYS A C 1
ATOM 1007 O O . CYS A 1 128 ? 14.828 -0.500 -8.712 1.00 94.50 128 CYS A O 1
ATOM 1009 N N . TRP A 1 129 ? 14.654 -2.215 -10.149 1.00 95.44 129 TRP A N 1
ATOM 1010 C CA . TRP A 1 129 ? 13.350 -2.656 -9.654 1.00 95.44 129 TRP A CA 1
ATOM 1011 C C . TRP A 1 129 ? 13.386 -2.973 -8.152 1.00 95.44 129 TRP A C 1
ATOM 1013 O O . TRP A 1 129 ? 12.560 -2.451 -7.405 1.00 95.44 129 TRP A O 1
ATOM 1023 N N . LEU A 1 130 ? 14.381 -3.734 -7.681 1.00 95.62 130 LEU A N 1
ATOM 1024 C CA . LEU A 1 130 ? 14.537 -4.056 -6.259 1.00 95.62 130 LEU A CA 1
ATOM 1025 C C . LEU A 1 130 ? 14.714 -2.803 -5.396 1.00 95.62 130 LEU A C 1
ATOM 1027 O O . LEU A 1 130 ? 14.049 -2.683 -4.370 1.00 95.62 130 LEU A O 1
ATOM 1031 N N . LEU A 1 131 ? 15.568 -1.858 -5.799 1.00 95.00 131 LEU A N 1
ATOM 1032 C CA . LEU A 1 131 ? 15.797 -0.626 -5.036 1.00 95.00 131 LEU A CA 1
ATOM 1033 C C . LEU A 1 131 ? 14.526 0.224 -4.922 1.00 95.00 131 LEU A C 1
ATOM 1035 O O . LEU A 1 131 ? 14.221 0.725 -3.840 1.00 95.00 131 LEU A O 1
ATOM 1039 N N . ILE A 1 132 ? 13.761 0.349 -6.009 1.00 93.69 132 ILE A N 1
ATOM 1040 C CA . ILE A 1 132 ? 12.512 1.124 -6.024 1.00 93.69 132 ILE A CA 1
ATOM 1041 C C . ILE A 1 132 ? 11.440 0.420 -5.173 1.00 93.69 132 ILE A C 1
ATOM 1043 O O . ILE A 1 132 ? 10.742 1.077 -4.399 1.00 93.69 132 ILE A O 1
ATOM 1047 N N . VAL A 1 133 ? 11.337 -0.913 -5.242 1.00 95.50 133 VAL A N 1
ATOM 1048 C CA . VAL A 1 133 ? 10.422 -1.693 -4.390 1.00 95.50 133 VAL A CA 1
ATOM 1049 C C . VAL A 1 133 ? 10.787 -1.538 -2.915 1.00 95.50 133 VAL A C 1
ATOM 1051 O O . VAL A 1 133 ? 9.910 -1.254 -2.099 1.00 95.50 133 VAL A O 1
ATOM 1054 N N . LEU A 1 134 ? 12.070 -1.672 -2.564 1.00 94.06 134 LEU A N 1
ATOM 1055 C CA . LEU A 1 134 ? 12.549 -1.490 -1.192 1.00 94.06 134 LEU A CA 1
ATOM 1056 C C . LEU A 1 134 ? 12.255 -0.077 -0.678 1.00 94.06 134 LEU A C 1
ATOM 1058 O O . LEU A 1 134 ? 11.799 0.065 0.456 1.00 94.06 134 LEU A O 1
ATOM 1062 N N . TRP A 1 135 ? 12.436 0.947 -1.518 1.00 93.69 135 TRP A N 1
ATOM 1063 C CA . TRP A 1 135 ? 12.071 2.324 -1.186 1.00 93.69 135 TRP A CA 1
ATOM 1064 C C . TRP A 1 135 ? 10.573 2.474 -0.890 1.00 93.69 135 TRP A C 1
ATOM 1066 O O . TRP A 1 135 ? 10.205 3.045 0.135 1.00 93.69 135 TRP A O 1
ATOM 1076 N N . GLY A 1 136 ? 9.700 1.898 -1.722 1.00 91.38 136 GLY A N 1
ATOM 1077 C CA . GLY A 1 136 ? 8.254 1.894 -1.474 1.00 91.38 136 GLY A CA 1
ATOM 1078 C C . GLY A 1 136 ? 7.878 1.221 -0.145 1.00 91.38 136 GLY A C 1
ATOM 1079 O O . GLY A 1 136 ? 7.021 1.711 0.594 1.00 91.38 136 GLY A O 1
ATOM 1080 N N . CYS A 1 137 ? 8.560 0.130 0.217 1.00 93.00 137 CYS A N 1
ATOM 1081 C CA . CYS A 1 137 ? 8.280 -0.625 1.443 1.00 93.00 137 CYS A CA 1
ATOM 1082 C C . CYS A 1 137 ? 8.524 0.163 2.734 1.00 93.00 137 CYS A C 1
ATOM 1084 O O . CYS A 1 137 ? 7.849 -0.088 3.738 1.00 93.00 137 CYS A O 1
ATOM 1086 N N . VAL A 1 138 ? 9.452 1.125 2.708 1.00 92.44 138 VAL A N 1
ATOM 1087 C CA . VAL A 1 138 ? 9.750 2.001 3.851 1.00 92.44 138 VAL A CA 1
ATOM 1088 C C . VAL A 1 138 ? 8.491 2.748 4.306 1.00 92.44 138 VAL A C 1
ATOM 1090 O O . VAL A 1 138 ? 8.215 2.824 5.504 1.00 92.44 138 VAL A O 1
ATOM 1093 N N . TRP A 1 139 ? 7.668 3.216 3.364 1.00 91.62 139 TRP A N 1
ATOM 1094 C CA . TRP A 1 139 ? 6.445 3.969 3.654 1.00 91.62 139 TRP A CA 1
ATOM 1095 C C . TRP A 1 139 ? 5.365 3.126 4.333 1.00 91.62 139 TRP A C 1
ATOM 1097 O O . TRP A 1 139 ? 4.765 3.570 5.314 1.00 91.62 139 TRP A O 1
ATOM 1107 N N . GLY A 1 140 ? 5.170 1.882 3.884 1.00 92.62 140 GLY A N 1
ATOM 1108 C CA . GLY A 1 140 ? 4.259 0.947 4.549 1.00 92.62 140 GLY A CA 1
ATOM 1109 C C . GLY A 1 140 ? 4.697 0.636 5.983 1.00 92.62 140 GLY A C 1
ATOM 1110 O O . GLY A 1 140 ? 3.875 0.631 6.903 1.00 92.62 140 GLY A O 1
ATOM 1111 N N . GLY A 1 141 ? 6.004 0.454 6.196 1.00 94.19 141 GLY A N 1
ATOM 1112 C CA . GLY A 1 141 ? 6.585 0.272 7.527 1.00 94.19 141 GLY A CA 1
ATOM 1113 C C . GLY A 1 141 ? 6.354 1.476 8.446 1.00 94.19 141 GLY A C 1
ATOM 1114 O O . GLY A 1 141 ? 5.894 1.301 9.579 1.00 94.19 141 GLY A O 1
ATOM 1115 N N . PHE A 1 142 ? 6.603 2.696 7.953 1.00 95.38 142 PHE A N 1
ATOM 1116 C CA . PHE A 1 142 ? 6.355 3.928 8.709 1.00 95.38 142 PHE A CA 1
ATOM 1117 C C . PHE A 1 142 ? 4.887 4.101 9.084 1.00 95.38 142 PHE A C 1
ATOM 1119 O O . PHE A 1 142 ? 4.596 4.497 10.214 1.00 95.38 142 PHE A O 1
ATOM 1126 N N . TRP A 1 143 ? 3.966 3.756 8.186 1.00 96.06 143 TRP A N 1
ATOM 1127 C CA . TRP A 1 143 ? 2.540 3.810 8.480 1.00 96.06 143 TRP A CA 1
ATOM 1128 C C . TRP A 1 143 ? 2.154 2.865 9.623 1.00 96.06 143 TRP A C 1
ATOM 1130 O O . TRP A 1 143 ? 1.535 3.295 10.598 1.00 96.06 143 TRP A O 1
ATOM 1140 N N . ALA A 1 144 ? 2.569 1.596 9.559 1.00 94.12 144 ALA A N 1
ATOM 1141 C CA . ALA A 1 144 ? 2.242 0.617 10.596 1.00 94.12 144 ALA A CA 1
ATOM 1142 C C . ALA A 1 144 ? 2.884 0.961 11.946 1.00 94.12 144 ALA A C 1
ATOM 1144 O O . ALA A 1 144 ? 2.254 0.792 12.995 1.00 94.12 144 ALA A O 1
ATOM 1145 N N . MET A 1 145 ? 4.115 1.478 11.928 1.00 93.31 145 MET A N 1
ATOM 1146 C CA . MET A 1 145 ? 4.794 1.970 13.125 1.00 93.31 145 MET A CA 1
ATOM 1147 C C . MET A 1 145 ? 4.061 3.176 13.721 1.00 93.31 145 MET A C 1
ATOM 1149 O O . MET A 1 145 ? 3.714 3.151 14.902 1.00 93.31 145 MET A O 1
ATOM 1153 N N . GLY A 1 146 ? 3.767 4.197 12.911 1.00 92.81 146 GLY A N 1
ATOM 1154 C CA . GLY A 1 146 ? 3.077 5.410 13.346 1.00 92.81 146 GLY A CA 1
ATOM 1155 C C . GLY A 1 146 ? 1.692 5.113 13.912 1.00 92.81 146 GLY A C 1
ATOM 1156 O O . GLY A 1 146 ? 1.364 5.565 15.009 1.00 92.81 146 GLY A O 1
ATOM 1157 N N . LEU A 1 147 ? 0.911 4.277 13.224 1.00 90.94 147 LEU A N 1
ATOM 1158 C CA . LEU A 1 147 ? -0.411 3.872 13.691 1.00 90.94 147 LEU A CA 1
ATOM 1159 C C . LEU A 1 147 ? -0.326 3.118 15.022 1.00 90.94 147 LEU A C 1
ATOM 1161 O O . LEU A 1 147 ? -1.082 3.438 15.936 1.00 90.94 147 LEU A O 1
ATOM 1165 N N . SER A 1 148 ? 0.629 2.191 15.162 1.00 88.00 148 SER A N 1
ATOM 1166 C CA . SER A 1 148 ? 0.855 1.452 16.413 1.00 88.00 148 SER A CA 1
ATOM 1167 C C . SER A 1 148 ? 1.224 2.381 17.573 1.00 88.00 148 SER A C 1
ATOM 1169 O O . SER A 1 148 ? 0.667 2.265 18.666 1.00 88.00 148 SER A O 1
ATOM 1171 N N . MET A 1 149 ? 2.136 3.329 17.338 1.00 88.38 149 MET A N 1
ATOM 1172 C CA . MET A 1 149 ? 2.595 4.284 18.351 1.00 88.38 149 MET A CA 1
ATOM 1173 C C . MET A 1 149 ? 1.474 5.225 18.795 1.00 88.38 149 MET A C 1
ATOM 1175 O O . MET A 1 149 ? 1.263 5.414 19.996 1.00 88.38 149 MET A O 1
ATOM 1179 N N . VAL A 1 150 ? 0.733 5.797 17.842 1.00 88.19 150 VAL A N 1
ATOM 1180 C CA . VAL A 1 150 ? -0.371 6.714 18.147 1.00 88.19 150 VAL A CA 1
ATOM 1181 C C . VAL A 1 150 ? -1.494 5.966 18.857 1.00 88.19 150 VAL A C 1
ATOM 1183 O O . VAL A 1 150 ? -2.007 6.459 19.862 1.00 88.19 150 VAL A O 1
ATOM 1186 N N . SER A 1 151 ? -1.836 4.754 18.410 1.00 81.31 151 SER A N 1
ATOM 1187 C CA . SER A 1 151 ? -2.916 3.991 19.035 1.00 81.31 151 SER A CA 1
ATOM 1188 C C . SER A 1 151 ? -2.600 3.565 20.465 1.00 81.31 151 SER A C 1
ATOM 1190 O O . SER A 1 151 ? -3.468 3.656 21.326 1.00 81.31 151 SER A O 1
ATOM 1192 N N . GLN A 1 152 ? -1.360 3.151 20.747 1.00 77.31 152 GLN A N 1
ATOM 1193 C CA . GLN A 1 152 ? -0.962 2.746 22.101 1.00 77.31 152 GLN A CA 1
ATOM 1194 C C . GLN A 1 152 ? -0.991 3.910 23.085 1.00 77.31 152 GLN A C 1
ATOM 1196 O O . GLN A 1 152 ? -1.289 3.714 24.259 1.00 77.31 152 GLN A O 1
ATOM 1201 N N . ARG A 1 153 ? -0.669 5.115 22.608 1.00 81.00 153 ARG A N 1
ATOM 1202 C CA . ARG A 1 153 ? -0.501 6.280 23.473 1.00 81.00 153 ARG A CA 1
ATOM 1203 C C . ARG A 1 153 ? -1.767 7.121 23.625 1.00 81.00 153 ARG A C 1
ATOM 1205 O O . ARG A 1 153 ? -1.943 7.721 24.679 1.00 81.00 153 ARG A O 1
ATOM 1212 N N . TRP A 1 154 ? -2.626 7.168 22.605 1.00 75.81 154 TRP A N 1
ATOM 1213 C CA . TRP A 1 154 ? -3.712 8.155 22.531 1.00 75.81 154 TRP A CA 1
ATOM 1214 C C . TRP A 1 154 ? -5.104 7.578 22.256 1.00 75.81 154 TRP A C 1
ATOM 1216 O O . TRP A 1 154 ? -6.086 8.277 22.488 1.00 75.81 154 TRP A O 1
ATOM 1226 N N . LEU A 1 155 ? -5.225 6.336 21.771 1.00 74.75 155 LEU A N 1
ATOM 1227 C CA . LEU A 1 155 ? -6.518 5.743 21.400 1.00 74.75 155 LEU A CA 1
ATOM 1228 C C . LEU A 1 155 ? -6.784 4.465 22.215 1.00 74.75 155 LEU A C 1
ATOM 1230 O O . LEU A 1 155 ? -6.548 3.356 21.720 1.00 74.75 155 LEU A O 1
ATOM 1234 N N . PRO A 1 156 ? -7.270 4.588 23.468 1.00 64.31 156 PRO A N 1
ATOM 1235 C CA . PRO A 1 156 ? -7.695 3.430 24.244 1.00 64.31 156 PRO A CA 1
ATOM 1236 C C . PRO A 1 156 ? -8.860 2.713 23.547 1.00 64.31 156 PRO A C 1
ATOM 1238 O O . PRO A 1 156 ? -9.709 3.328 22.902 1.00 64.31 156 PRO A O 1
ATOM 1241 N N . MET A 1 157 ? -8.891 1.387 23.656 1.00 61.41 157 MET A N 1
ATOM 1242 C CA . MET A 1 157 ? -9.813 0.533 22.908 1.00 61.41 157 MET A CA 1
ATOM 1243 C C . MET A 1 157 ? -11.228 0.561 23.500 1.00 61.41 157 MET A C 1
ATOM 1245 O O . MET A 1 157 ? -11.632 -0.344 24.225 1.00 61.41 157 MET A O 1
ATOM 1249 N N . SER A 1 158 ? -12.000 1.594 23.159 1.00 59.50 158 SER A N 1
ATOM 1250 C CA . SER A 1 158 ? -13.463 1.569 23.246 1.00 59.50 158 SER A CA 1
ATOM 1251 C C . SER A 1 158 ? -14.077 1.473 21.845 1.00 59.50 158 SER A C 1
ATOM 1253 O O . SER A 1 158 ? -13.486 1.908 20.854 1.00 59.50 158 SER A O 1
ATOM 1255 N N . GLN A 1 159 ? -15.298 0.935 21.756 1.00 57.44 159 GLN A N 1
ATOM 1256 C CA . GLN A 1 159 ? -16.076 0.902 20.508 1.00 57.44 159 GLN A CA 1
ATOM 1257 C C . GLN A 1 159 ? -16.262 2.304 19.897 1.00 57.44 159 GLN A C 1
ATOM 1259 O O . GLN A 1 159 ? -16.282 2.446 18.677 1.00 57.44 159 GLN A O 1
ATOM 1264 N N . THR A 1 160 ? -16.331 3.344 20.734 1.00 56.03 160 THR A N 1
ATOM 1265 C CA . THR A 1 160 ? -16.440 4.748 20.318 1.00 56.03 160 THR A CA 1
ATOM 1266 C C . THR A 1 160 ? -15.199 5.269 19.586 1.00 56.03 160 THR A C 1
ATOM 1268 O O . THR A 1 160 ? -15.333 6.135 18.724 1.00 56.03 160 THR A O 1
ATOM 1271 N N . PHE A 1 161 ? -14.007 4.713 19.832 1.00 66.00 161 PHE A N 1
ATOM 1272 C CA . PHE A 1 161 ? -12.771 5.127 19.150 1.00 66.00 161 PHE A CA 1
ATOM 1273 C C . PHE A 1 161 ? -12.481 4.360 17.847 1.00 66.00 161 PHE A C 1
ATOM 1275 O O . PHE A 1 161 ? -11.463 4.622 17.203 1.00 66.00 161 PHE A O 1
ATOM 1282 N N . GLY A 1 162 ? -13.373 3.462 17.404 1.00 77.25 162 GLY A N 1
ATOM 1283 C CA . GLY A 1 162 ? -13.219 2.737 16.135 1.00 77.25 162 GLY A CA 1
ATOM 1284 C C . GLY A 1 162 ? -13.091 3.676 14.928 1.00 77.25 162 GLY A C 1
ATOM 1285 O O . GLY A 1 162 ? -12.146 3.559 14.149 1.00 77.25 162 GLY A O 1
ATOM 1286 N N . PHE A 1 163 ? -13.971 4.679 14.832 1.00 85.44 163 PHE A N 1
ATOM 1287 C CA . PHE A 1 163 ? -13.913 5.696 13.774 1.00 85.44 163 PHE A CA 1
ATOM 1288 C C . PHE A 1 163 ? -12.684 6.598 13.893 1.00 85.44 163 PHE A C 1
ATOM 1290 O O . PHE A 1 163 ? -12.022 6.865 12.894 1.00 85.44 163 PHE A O 1
ATOM 1297 N N . ALA A 1 164 ? -12.334 7.024 15.112 1.00 87.06 164 ALA A N 1
ATOM 1298 C CA . ALA A 1 164 ? -11.149 7.846 15.353 1.00 87.06 164 ALA A CA 1
ATOM 1299 C C . ALA A 1 164 ? -9.869 7.138 14.883 1.00 87.06 164 ALA A C 1
ATOM 1301 O O . ALA A 1 164 ? -8.990 7.761 14.296 1.00 87.06 164 ALA A O 1
ATOM 1302 N N . ARG A 1 165 ? -9.786 5.818 15.066 1.00 86.69 165 ARG A N 1
ATOM 1303 C CA . ARG A 1 165 ? -8.663 5.000 14.599 1.00 86.69 165 ARG A CA 1
ATOM 1304 C C . ARG A 1 165 ? -8.576 4.927 13.076 1.00 86.69 165 ARG A C 1
ATOM 1306 O O . ARG A 1 165 ? -7.476 5.034 12.537 1.00 86.69 165 ARG A O 1
ATOM 1313 N N . VAL A 1 166 ? -9.707 4.753 12.388 1.00 93.19 166 VAL A N 1
ATOM 1314 C CA . VAL A 1 166 ? -9.738 4.781 10.916 1.00 93.19 166 VAL A CA 1
ATOM 1315 C C . VAL A 1 166 ? -9.333 6.160 10.407 1.00 93.19 166 VAL A C 1
ATOM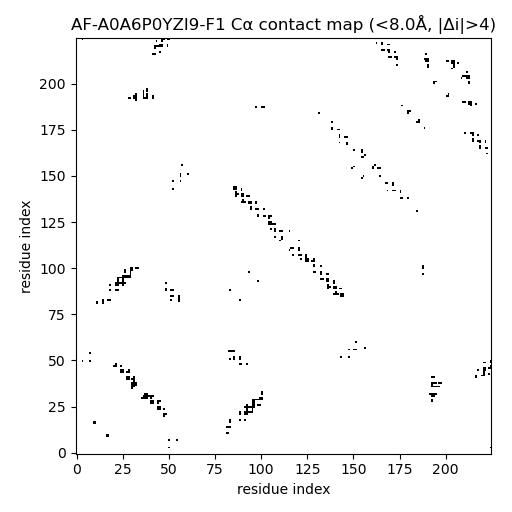 1317 O O . VAL A 1 166 ? -8.495 6.245 9.511 1.00 93.19 166 VAL A O 1
ATOM 1320 N N . LEU A 1 167 ? -9.844 7.234 11.017 1.00 93.38 167 LEU A N 1
ATOM 1321 C CA . LEU A 1 167 ? -9.456 8.605 10.684 1.00 93.38 167 LEU A CA 1
ATOM 1322 C C . LEU A 1 167 ? -7.957 8.834 10.886 1.00 93.38 167 LEU A C 1
ATOM 1324 O O . LEU A 1 167 ? -7.297 9.318 9.975 1.00 93.38 167 LEU A O 1
ATOM 1328 N N . VAL A 1 168 ? -7.402 8.431 12.032 1.00 93.12 168 VAL A N 1
ATOM 1329 C CA . VAL A 1 168 ? -5.967 8.569 12.321 1.00 93.12 168 VAL A CA 1
ATOM 1330 C C . VAL A 1 168 ? -5.122 7.757 11.348 1.00 93.12 168 VAL A C 1
ATOM 1332 O O . VAL A 1 168 ? -4.166 8.290 10.797 1.00 93.12 168 VAL A O 1
ATOM 1335 N N . GLY A 1 169 ? -5.457 6.492 11.090 1.00 94.12 169 GLY A N 1
ATOM 1336 C CA . GLY A 1 169 ? -4.679 5.684 10.150 1.00 94.12 169 GLY A CA 1
ATOM 1337 C C . GLY A 1 169 ? -4.798 6.176 8.704 1.00 94.12 169 GLY A C 1
ATOM 1338 O O . GLY A 1 169 ? -3.807 6.149 7.979 1.00 94.12 169 GLY A O 1
ATOM 1339 N N . THR A 1 170 ? -5.953 6.712 8.305 1.00 95.94 170 THR A N 1
ATOM 1340 C CA . THR A 1 170 ? -6.131 7.357 6.992 1.00 95.94 170 THR A CA 1
ATOM 1341 C C . THR A 1 170 ? -5.315 8.645 6.900 1.00 95.94 170 THR A C 1
ATOM 1343 O O . THR A 1 170 ? -4.568 8.827 5.945 1.00 95.94 170 THR A O 1
ATOM 1346 N N . ALA A 1 171 ? -5.380 9.505 7.920 1.00 95.50 171 ALA A N 1
ATOM 1347 C CA . ALA A 1 171 ? -4.606 10.740 7.985 1.00 95.50 171 ALA A CA 1
ATOM 1348 C C . ALA A 1 171 ? -3.094 10.471 7.981 1.00 95.50 171 ALA A C 1
ATOM 1350 O O . ALA A 1 171 ? -2.358 11.152 7.271 1.00 95.50 171 ALA A O 1
ATOM 1351 N N . LEU A 1 172 ? -2.631 9.450 8.712 1.00 95.62 172 LEU A N 1
ATOM 1352 C CA . LEU A 1 172 ? -1.233 9.015 8.689 1.00 95.62 172 LEU A CA 1
ATOM 1353 C C . LEU A 1 172 ? -0.817 8.533 7.299 1.00 95.62 172 LEU A C 1
ATOM 1355 O O . LEU A 1 172 ? 0.264 8.893 6.841 1.00 95.62 172 LEU A O 1
ATOM 1359 N N . TRP A 1 173 ? -1.662 7.753 6.617 1.00 95.44 173 TRP A N 1
ATOM 1360 C CA . TRP A 1 173 ? -1.372 7.298 5.256 1.00 95.44 173 TRP A CA 1
ATOM 1361 C C . TRP A 1 173 ? -1.262 8.479 4.292 1.00 95.44 173 TRP A C 1
ATOM 1363 O O . TRP A 1 173 ? -0.263 8.610 3.594 1.00 95.44 173 TRP A O 1
ATOM 1373 N N . CYS A 1 174 ? -2.246 9.380 4.293 1.00 94.81 174 CYS A N 1
ATOM 1374 C CA . CYS A 1 174 ? -2.237 10.564 3.435 1.00 94.81 174 CYS A CA 1
ATOM 1375 C C . CYS A 1 174 ? -1.071 11.512 3.755 1.00 94.81 174 CYS A C 1
ATOM 1377 O O . CYS A 1 174 ? -0.480 12.086 2.844 1.00 94.81 174 CYS A O 1
ATOM 1379 N N . GLY A 1 175 ? -0.711 11.671 5.030 1.00 94.62 175 GLY A N 1
ATOM 1380 C CA . GLY A 1 175 ? 0.442 12.471 5.444 1.00 94.62 175 GLY A CA 1
ATOM 1381 C C . GLY A 1 175 ? 1.768 11.888 4.954 1.00 94.62 175 GLY A C 1
ATOM 1382 O O . GLY A 1 175 ? 2.602 12.625 4.431 1.00 94.62 175 GLY A O 1
ATOM 1383 N N . LEU A 1 176 ? 1.940 10.566 5.056 1.00 93.94 176 LEU A N 1
ATOM 1384 C CA . LEU A 1 176 ? 3.108 9.862 4.518 1.00 93.94 176 LEU A CA 1
ATOM 1385 C C . LEU A 1 176 ? 3.160 9.924 2.992 1.00 93.94 176 LEU A C 1
ATOM 1387 O O . LEU A 1 176 ? 4.222 10.192 2.443 1.00 93.94 176 LEU A O 1
ATOM 1391 N N . ASP A 1 177 ? 2.029 9.748 2.314 1.00 92.31 177 ASP A N 1
ATOM 1392 C CA . ASP A 1 177 ? 1.944 9.856 0.854 1.00 92.31 177 ASP A CA 1
ATOM 1393 C C . ASP A 1 177 ? 2.279 11.283 0.380 1.00 92.31 177 ASP A C 1
ATOM 1395 O O . ASP A 1 177 ? 3.045 11.467 -0.562 1.00 92.31 177 ASP A O 1
ATOM 1399 N N . THR A 1 178 ? 1.827 12.308 1.111 1.00 92.75 178 THR A N 1
ATOM 1400 C CA . THR A 1 178 ? 2.190 13.713 0.845 1.00 92.75 178 THR A CA 1
ATOM 1401 C C . THR A 1 178 ? 3.680 13.968 1.068 1.00 92.75 178 THR A C 1
ATOM 1403 O O . THR A 1 178 ? 4.313 14.669 0.277 1.00 92.75 178 THR A O 1
ATOM 1406 N N . LEU A 1 179 ? 4.266 13.406 2.130 1.00 93.06 179 LEU A N 1
ATOM 1407 C CA . LEU A 1 179 ? 5.703 13.517 2.377 1.00 93.06 179 LEU A CA 1
ATOM 1408 C C . LEU A 1 179 ? 6.501 12.817 1.270 1.00 93.06 179 LEU A C 1
ATOM 1410 O O . LEU A 1 179 ? 7.481 13.369 0.773 1.00 93.06 179 LEU A O 1
ATOM 1414 N N . TRP A 1 180 ? 6.052 11.638 0.842 1.00 91.56 180 TRP A N 1
ATOM 1415 C CA . TRP A 1 180 ? 6.675 10.897 -0.246 1.00 91.56 180 TRP A CA 1
ATOM 1416 C C . TRP A 1 180 ? 6.575 11.637 -1.586 1.00 91.56 180 TRP A C 1
ATOM 1418 O O . TRP A 1 180 ? 7.530 11.602 -2.359 1.00 91.56 180 TRP A O 1
ATOM 1428 N N . ASN A 1 181 ? 5.495 12.387 -1.822 1.00 91.19 181 ASN A N 1
ATOM 1429 C CA . ASN A 1 181 ? 5.317 13.227 -3.011 1.00 91.19 181 ASN A CA 1
ATOM 1430 C C . ASN A 1 181 ? 6.388 14.321 -3.181 1.00 91.19 181 ASN A C 1
ATOM 1432 O O . ASN A 1 181 ? 6.594 14.820 -4.280 1.00 91.19 181 ASN A O 1
ATOM 1436 N N . HIS A 1 182 ? 7.119 14.678 -2.122 1.00 90.94 182 HIS A N 1
ATOM 1437 C CA . HIS A 1 182 ? 8.257 15.600 -2.234 1.00 90.94 182 HIS A CA 1
ATOM 1438 C C . HIS A 1 182 ? 9.535 14.911 -2.744 1.00 90.94 182 HIS A C 1
ATOM 1440 O O . HIS A 1 182 ? 10.521 15.577 -3.060 1.00 90.94 182 HIS A O 1
ATOM 1446 N N . GLY A 1 183 ? 9.549 13.578 -2.797 1.00 88.00 183 GLY A N 1
ATOM 1447 C CA . GLY A 1 183 ? 10.662 12.791 -3.306 1.00 88.00 183 GLY A CA 1
ATOM 1448 C C . GLY A 1 183 ? 10.631 12.640 -4.827 1.00 88.00 183 GLY A C 1
ATOM 1449 O O . GLY A 1 183 ? 9.581 12.636 -5.459 1.00 88.00 183 GLY A O 1
ATOM 1450 N N . ILE A 1 184 ? 11.806 12.403 -5.411 1.00 85.88 184 ILE A N 1
ATOM 1451 C CA . ILE A 1 184 ? 11.998 12.199 -6.863 1.00 85.88 184 ILE A CA 1
ATOM 1452 C C . ILE A 1 184 ? 11.295 10.914 -7.361 1.00 85.88 184 ILE A C 1
ATOM 1454 O O . ILE A 1 184 ? 11.088 10.721 -8.554 1.00 85.88 184 ILE A O 1
ATOM 1458 N N . LEU A 1 185 ? 10.916 10.028 -6.438 1.00 86.69 185 LEU A N 1
ATOM 1459 C CA . LEU A 1 185 ? 10.423 8.681 -6.704 1.00 86.69 185 LEU A CA 1
ATOM 1460 C C . LEU A 1 185 ? 9.022 8.459 -6.110 1.00 86.69 185 LEU A C 1
ATOM 1462 O O . LEU A 1 185 ? 8.792 7.475 -5.408 1.00 86.69 185 LEU A O 1
ATOM 1466 N N . TYR A 1 186 ? 8.108 9.409 -6.321 1.00 86.00 186 TYR A N 1
ATOM 1467 C CA . TYR A 1 186 ? 6.710 9.315 -5.889 1.00 86.00 186 TYR A CA 1
ATOM 1468 C C . TYR A 1 186 ? 5.865 8.531 -6.900 1.00 86.00 186 TYR A C 1
ATOM 1470 O O . TYR A 1 186 ? 5.241 9.092 -7.800 1.00 86.00 186 TYR A O 1
ATOM 1478 N N . TRP A 1 187 ? 5.888 7.204 -6.780 1.00 80.69 187 TRP A N 1
ATOM 1479 C CA . TRP A 1 187 ? 5.071 6.297 -7.585 1.00 80.69 187 TRP A CA 1
ATOM 1480 C C . TRP A 1 187 ? 5.115 4.882 -6.999 1.00 80.69 187 TRP A C 1
ATOM 1482 O O . TRP A 1 187 ? 6.194 4.467 -6.562 1.00 80.69 187 TRP A O 1
ATOM 1492 N N . PRO A 1 188 ? 4.037 4.073 -7.067 1.00 85.31 188 PRO A N 1
ATOM 1493 C CA . PRO A 1 188 ? 2.643 4.337 -7.456 1.00 85.31 188 PRO A CA 1
ATOM 1494 C C . PRO A 1 188 ? 1.733 4.772 -6.288 1.00 85.31 188 PRO A C 1
ATOM 1496 O O . PRO A 1 188 ? 1.833 4.259 -5.173 1.00 85.31 188 PRO A O 1
ATOM 1499 N N . THR A 1 189 ? 0.754 5.633 -6.574 1.00 85.31 189 THR A N 1
ATOM 1500 C CA . THR A 1 189 ? -0.250 6.098 -5.599 1.00 85.31 189 THR A CA 1
ATOM 1501 C C . THR A 1 189 ? -1.512 5.232 -5.622 1.00 85.31 189 THR A C 1
ATOM 1503 O O . THR A 1 189 ? -1.874 4.663 -6.653 1.00 85.31 189 THR A O 1
ATOM 1506 N N . PHE A 1 190 ? -2.246 5.161 -4.505 1.00 87.62 190 PHE A N 1
ATOM 1507 C CA . PHE A 1 190 ? -3.504 4.398 -4.456 1.00 87.62 190 PHE A CA 1
ATOM 1508 C C . PHE A 1 190 ? -4.586 4.962 -5.376 1.00 87.62 190 PHE A C 1
ATOM 1510 O O . PHE A 1 190 ? -5.449 4.219 -5.835 1.00 87.62 190 PHE A O 1
ATOM 1517 N N . ALA A 1 191 ? -4.536 6.251 -5.699 1.00 87.12 191 ALA A N 1
ATOM 1518 C CA . ALA A 1 191 ? -5.458 6.849 -6.654 1.00 87.12 191 ALA A CA 1
ATOM 1519 C C . ALA A 1 191 ? -5.388 6.186 -8.040 1.00 87.12 191 ALA A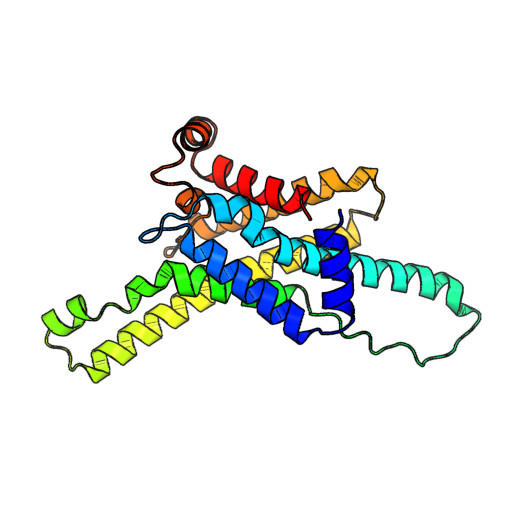 C 1
ATOM 1521 O O . ALA A 1 191 ? -6.407 6.073 -8.723 1.00 87.12 191 ALA A O 1
ATOM 1522 N N . LEU A 1 192 ? -4.213 5.682 -8.435 1.00 85.38 192 LEU A N 1
ATOM 1523 C CA . LEU A 1 192 ? -4.023 4.998 -9.718 1.00 85.38 192 LEU A CA 1
ATOM 1524 C C . LEU A 1 192 ? -4.798 3.689 -9.810 1.00 85.38 192 LEU A C 1
ATOM 1526 O O . LEU A 1 192 ? -5.177 3.295 -10.907 1.00 85.38 192 LEU A O 1
ATOM 1530 N N . THR A 1 193 ? -5.086 3.052 -8.674 1.00 88.38 193 THR A N 1
ATOM 1531 C CA . THR A 1 193 ? -5.863 1.803 -8.624 1.00 88.38 193 THR A CA 1
ATOM 1532 C C . THR A 1 193 ? -7.284 1.963 -9.156 1.00 88.38 193 THR A C 1
ATOM 1534 O O . THR A 1 193 ? -7.950 0.972 -9.420 1.00 88.38 193 THR A O 1
ATOM 1537 N N . GLN A 1 194 ? -7.760 3.204 -9.292 1.00 87.94 194 GLN A N 1
ATOM 1538 C CA . GLN A 1 194 ? -9.124 3.542 -9.704 1.00 87.94 194 GLN A CA 1
ATOM 1539 C C . GLN A 1 194 ? -9.183 4.087 -11.139 1.00 87.94 194 GLN A C 1
ATOM 1541 O O . GLN A 1 194 ? -10.264 4.224 -11.714 1.00 87.94 194 GLN A O 1
ATOM 1546 N N . SER A 1 195 ? -8.027 4.369 -11.741 1.00 81.62 195 SER A N 1
ATOM 1547 C CA . SER A 1 195 ? -7.910 4.809 -13.131 1.00 81.62 195 SER A CA 1
ATOM 1548 C C . SER A 1 195 ? -7.771 3.602 -14.074 1.00 81.62 195 SER A C 1
ATOM 1550 O O . SER A 1 195 ? -7.103 2.639 -13.703 1.00 81.62 195 SER A O 1
ATOM 1552 N N . PRO A 1 196 ? -8.347 3.609 -15.297 1.00 72.69 196 PRO A N 1
ATOM 1553 C CA . PRO A 1 196 ? -9.178 4.666 -15.890 1.00 72.69 196 PRO A CA 1
ATOM 1554 C C . PRO A 1 196 ? -10.699 4.447 -15.745 1.00 72.69 196 PRO A C 1
ATOM 1556 O O . PRO A 1 196 ? -11.479 5.316 -16.124 1.00 72.69 196 PRO A O 1
ATOM 1559 N N . HIS A 1 197 ? -11.145 3.295 -15.233 1.00 76.44 197 HIS A N 1
ATOM 1560 C CA . HIS A 1 197 ? -12.534 2.839 -15.401 1.00 76.44 197 HIS A CA 1
ATOM 1561 C C . HIS A 1 197 ? -13.510 3.311 -14.310 1.00 76.44 197 HIS A C 1
ATOM 1563 O O . HIS A 1 197 ? -14.721 3.269 -14.529 1.00 76.44 197 HIS A O 1
ATOM 1569 N N . ASN A 1 198 ? -13.036 3.767 -13.144 1.00 80.19 198 ASN A N 1
ATOM 1570 C CA . ASN A 1 198 ? -13.924 4.201 -12.062 1.00 80.19 198 ASN A CA 1
ATOM 1571 C C . ASN A 1 198 ? -14.275 5.693 -12.181 1.00 80.19 198 ASN A C 1
ATOM 1573 O O . ASN A 1 198 ? -13.842 6.525 -11.384 1.00 80.19 198 ASN A O 1
ATOM 1577 N N . LEU A 1 199 ? -15.083 6.032 -13.190 1.00 79.75 199 LEU A N 1
ATOM 1578 C CA . LEU A 1 199 ? -15.486 7.414 -13.489 1.00 79.75 199 LEU A CA 1
ATOM 1579 C C . LEU A 1 199 ? -16.128 8.129 -12.294 1.00 79.75 199 LEU A C 1
ATOM 1581 O O . LEU A 1 199 ? -15.908 9.323 -12.113 1.00 79.75 199 LEU A O 1
ATOM 1585 N N . TRP A 1 200 ? -16.898 7.406 -11.476 1.00 78.50 200 TRP A N 1
ATOM 1586 C CA . TRP A 1 200 ? -17.584 7.978 -10.316 1.00 78.50 200 TRP A CA 1
ATOM 1587 C C . TRP A 1 200 ? -16.597 8.449 -9.255 1.00 78.50 200 TRP A C 1
ATOM 1589 O O . TRP A 1 200 ? -16.704 9.559 -8.741 1.00 78.50 200 TRP A O 1
ATOM 1599 N N . LEU A 1 201 ? -15.600 7.619 -8.958 1.00 80.50 201 LEU A N 1
ATOM 1600 C CA . LEU A 1 201 ? -14.595 7.953 -7.962 1.00 80.50 201 LEU A CA 1
ATOM 1601 C C . LEU A 1 201 ? -13.584 8.976 -8.488 1.00 80.50 201 LEU A C 1
ATOM 1603 O O . LEU A 1 201 ? -13.099 9.801 -7.722 1.00 80.50 201 LEU A O 1
ATOM 1607 N N . LEU A 1 202 ? -13.329 8.995 -9.799 1.00 79.00 202 LEU A N 1
ATOM 1608 C CA . LEU A 1 202 ? -12.499 10.025 -10.425 1.00 79.00 202 LEU A CA 1
ATOM 1609 C C . LEU A 1 202 ? -13.089 11.438 -10.266 1.00 79.00 202 LEU A C 1
ATOM 1611 O O . LEU A 1 202 ? -12.320 12.396 -10.242 1.00 79.00 202 LEU A O 1
ATOM 1615 N N . GLN A 1 203 ? -14.408 11.591 -10.075 1.00 85.19 203 GLN A N 1
ATOM 1616 C CA . GLN A 1 203 ? -15.007 12.893 -9.738 1.00 85.19 203 GLN A CA 1
ATOM 1617 C C . GLN A 1 203 ? -14.570 13.403 -8.357 1.00 85.19 203 GLN A C 1
ATOM 1619 O O . GLN A 1 203 ? -14.466 14.612 -8.162 1.00 85.19 203 GLN A O 1
ATOM 1624 N N . LEU A 1 204 ? -14.237 12.515 -7.411 1.00 81.31 204 LEU A N 1
ATOM 1625 C CA . LEU A 1 204 ? -13.729 12.926 -6.095 1.00 81.31 204 LEU A CA 1
ATOM 1626 C C . LEU A 1 204 ? -12.381 13.639 -6.188 1.00 81.31 204 LEU A C 1
ATOM 1628 O O . LEU A 1 204 ? -12.063 14.448 -5.318 1.00 81.31 204 LEU A O 1
ATOM 1632 N N . ASN A 1 205 ? -11.621 13.413 -7.265 1.00 82.56 205 ASN A N 1
ATOM 1633 C CA . ASN A 1 205 ? -10.379 14.141 -7.501 1.00 82.56 205 ASN A CA 1
ATOM 1634 C C . ASN A 1 205 ? -10.610 15.654 -7.671 1.00 82.56 205 ASN A C 1
ATOM 1636 O O . ASN A 1 205 ? -9.661 16.418 -7.522 1.00 82.56 205 ASN A O 1
ATOM 1640 N N . GLN A 1 206 ? -11.837 16.115 -7.940 1.00 86.06 206 GLN A N 1
ATOM 1641 C CA . GLN A 1 206 ? -12.142 17.549 -7.988 1.00 86.06 206 GLN A CA 1
ATOM 1642 C C . GLN A 1 206 ? -12.073 18.229 -6.612 1.00 86.06 206 GLN A C 1
ATOM 1644 O O . GLN A 1 206 ? -11.911 19.443 -6.554 1.00 86.06 206 GLN A O 1
ATOM 1649 N N . LEU A 1 207 ? -12.182 17.477 -5.509 1.00 83.56 207 LEU A N 1
ATOM 1650 C CA . LEU A 1 207 ? -12.181 18.047 -4.158 1.00 83.56 207 LEU A CA 1
ATOM 1651 C C . LEU A 1 207 ? -10.767 18.387 -3.681 1.00 83.56 207 LEU A C 1
ATOM 1653 O O . LEU A 1 207 ? -10.493 19.522 -3.304 1.00 83.56 207 LEU A O 1
ATOM 1657 N N . SER A 1 208 ? -9.863 17.405 -3.683 1.00 84.31 208 SER A N 1
ATOM 1658 C CA . SER A 1 208 ? -8.470 17.614 -3.267 1.00 84.31 208 SER A CA 1
ATOM 1659 C C . SER A 1 208 ? -7.481 16.757 -4.065 1.00 84.31 208 SER A C 1
ATOM 1661 O O . SER A 1 208 ? -6.466 16.297 -3.531 1.00 84.31 208 SER A O 1
ATOM 1663 N N . GLY A 1 209 ? -7.782 16.499 -5.339 1.00 86.19 209 GLY A N 1
ATOM 1664 C CA . GLY A 1 209 ? -6.932 15.705 -6.221 1.00 86.19 209 GLY A CA 1
ATOM 1665 C C . GLY A 1 209 ? -6.896 14.209 -5.862 1.00 86.19 209 GLY A C 1
ATOM 1666 O O . GLY A 1 209 ? -7.785 13.704 -5.171 1.00 86.19 209 GLY A O 1
ATOM 1667 N N . PRO A 1 210 ? -5.854 13.475 -6.299 1.00 87.31 210 PRO A N 1
ATOM 1668 C CA . PRO A 1 210 ? -5.730 12.028 -6.072 1.00 87.31 210 PRO A CA 1
ATOM 1669 C C . PRO A 1 210 ? -5.703 11.636 -4.585 1.00 87.31 210 PRO A C 1
ATOM 1671 O O . PRO A 1 210 ? -6.052 10.509 -4.232 1.00 87.31 210 PRO A O 1
ATOM 1674 N N . MET A 1 211 ? -5.357 12.568 -3.695 1.00 90.12 211 MET A N 1
ATOM 1675 C CA . MET A 1 211 ? -5.326 12.331 -2.251 1.00 90.12 211 MET A CA 1
ATOM 1676 C C . MET A 1 211 ? -6.701 11.990 -1.675 1.00 90.12 211 MET A C 1
ATOM 1678 O O . MET A 1 211 ? -6.772 11.168 -0.762 1.00 90.12 211 MET A O 1
ATOM 1682 N N . THR A 1 212 ? -7.791 12.558 -2.213 1.00 90.81 212 THR A N 1
ATOM 1683 C CA . THR A 1 212 ? -9.154 12.211 -1.772 1.00 90.81 212 THR A CA 1
ATOM 1684 C C . THR A 1 212 ? -9.444 10.741 -2.053 1.00 90.81 212 THR A C 1
ATOM 1686 O O . THR A 1 212 ? -9.931 10.021 -1.185 1.00 90.81 212 THR A O 1
ATOM 1689 N N . THR A 1 213 ? -9.090 10.276 -3.251 1.00 91.44 213 THR A N 1
ATOM 1690 C CA . THR A 1 213 ? -9.283 8.885 -3.665 1.00 91.44 213 THR A CA 1
ATOM 1691 C C . THR A 1 213 ? -8.472 7.931 -2.790 1.00 91.44 213 THR A C 1
ATOM 1693 O O . THR A 1 213 ? -9.020 6.955 -2.277 1.00 91.44 213 THR A O 1
ATOM 1696 N N . THR A 1 214 ? -7.197 8.246 -2.537 1.00 92.88 214 THR A N 1
ATOM 1697 C CA . THR A 1 214 ? -6.358 7.487 -1.597 1.00 92.88 214 THR A CA 1
ATOM 1698 C C . THR A 1 214 ? -6.991 7.429 -0.205 1.00 92.88 214 THR A C 1
ATOM 1700 O O . THR A 1 214 ? -7.115 6.344 0.362 1.00 92.88 214 THR A O 1
ATOM 1703 N N . ALA A 1 215 ? -7.442 8.568 0.330 1.00 94.44 215 ALA A N 1
ATOM 1704 C CA . ALA A 1 215 ? -8.062 8.638 1.651 1.00 94.44 215 ALA A CA 1
ATOM 1705 C C . ALA A 1 215 ? -9.318 7.761 1.743 1.00 94.44 215 ALA A C 1
ATOM 1707 O O . ALA A 1 215 ? -9.478 7.011 2.703 1.00 94.44 215 ALA A O 1
ATOM 1708 N N . VAL A 1 216 ? -10.186 7.810 0.729 1.00 94.00 216 VAL A N 1
ATOM 1709 C CA . VAL A 1 216 ? -11.422 7.017 0.684 1.00 94.00 216 VAL A CA 1
ATOM 1710 C C . VAL A 1 216 ? -11.121 5.519 0.641 1.00 94.00 216 VAL A C 1
ATOM 1712 O O . VAL A 1 216 ? -11.719 4.764 1.406 1.00 94.00 216 VAL A O 1
ATOM 1715 N N . ILE A 1 217 ? -10.167 5.078 -0.186 1.00 94.31 217 ILE A N 1
ATOM 1716 C CA . ILE A 1 217 ? -9.771 3.661 -0.262 1.00 94.31 217 ILE A CA 1
ATOM 1717 C C . ILE A 1 217 ? -9.244 3.177 1.091 1.00 94.31 217 ILE A C 1
ATOM 1719 O O . ILE A 1 217 ? -9.687 2.142 1.599 1.00 94.31 217 ILE A O 1
ATOM 1723 N N . VAL A 1 218 ? -8.321 3.932 1.691 1.00 96.00 218 VAL A N 1
ATOM 1724 C CA . VAL A 1 218 ? -7.699 3.575 2.972 1.00 96.00 218 VAL A CA 1
ATOM 1725 C C . VAL A 1 218 ? -8.743 3.539 4.090 1.00 96.00 218 VAL A C 1
ATOM 1727 O O . VAL A 1 218 ? -8.769 2.585 4.871 1.00 96.00 218 VAL A O 1
ATOM 1730 N N . ALA A 1 219 ? -9.643 4.526 4.132 1.00 95.31 219 ALA A N 1
ATOM 1731 C CA . ALA A 1 219 ? -10.711 4.597 5.120 1.00 95.31 219 ALA A CA 1
ATOM 1732 C C . ALA A 1 219 ? -11.705 3.437 4.983 1.00 95.31 219 ALA A C 1
ATOM 1734 O O . ALA A 1 219 ? -12.049 2.818 5.988 1.00 95.31 219 ALA A O 1
ATOM 1735 N N . VAL A 1 220 ? -12.136 3.094 3.764 1.00 95.00 220 VAL A N 1
ATOM 1736 C CA . VAL A 1 220 ? -13.063 1.971 3.541 1.00 95.00 220 VAL A CA 1
ATOM 1737 C C . VAL A 1 220 ? -12.431 0.645 3.959 1.00 95.00 220 VAL A C 1
ATOM 1739 O O . VAL A 1 220 ? -13.056 -0.111 4.702 1.00 95.00 220 VAL A O 1
ATOM 1742 N N . ASN A 1 221 ? -11.175 0.388 3.581 1.00 95.25 221 ASN A N 1
ATOM 1743 C CA . ASN A 1 221 ? -10.461 -0.805 4.045 1.00 95.25 221 ASN A CA 1
ATOM 1744 C C . ASN A 1 221 ? -10.335 -0.828 5.582 1.00 95.25 221 ASN A C 1
ATOM 1746 O O . ASN A 1 221 ? -10.497 -1.884 6.192 1.00 95.25 221 ASN A O 1
ATOM 1750 N N . GLY A 1 222 ? -10.096 0.326 6.215 1.00 92.31 222 GLY A N 1
ATOM 1751 C CA . GLY A 1 222 ? -10.033 0.450 7.672 1.00 92.31 222 GLY A CA 1
ATOM 1752 C C . GLY A 1 222 ? -11.378 0.243 8.380 1.00 92.31 222 GLY A C 1
ATOM 1753 O O . GLY A 1 222 ? -11.392 -0.269 9.494 1.00 92.31 222 GLY A O 1
ATOM 1754 N N . LEU A 1 223 ? -12.503 0.607 7.751 1.00 92.25 223 LEU A N 1
ATOM 1755 C CA . LEU A 1 223 ? -13.856 0.364 8.278 1.00 92.25 223 LEU A CA 1
ATOM 1756 C C . LEU A 1 223 ? -14.282 -1.104 8.159 1.00 92.25 223 LEU A C 1
ATOM 1758 O O . LEU A 1 223 ? -15.075 -1.578 8.971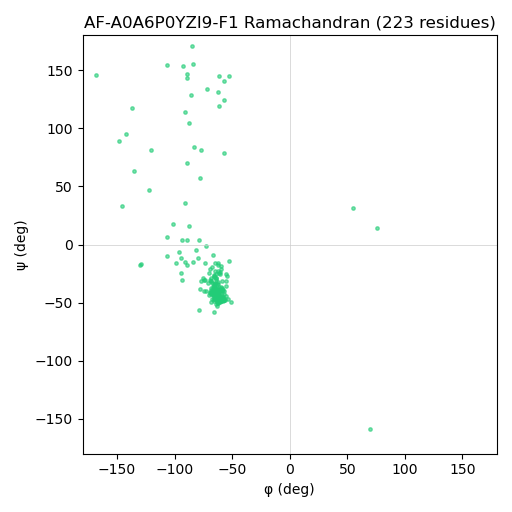 1.00 92.25 223 LEU A O 1
ATOM 1762 N N . ILE A 1 224 ? -13.791 -1.813 7.140 1.00 90.44 224 ILE A N 1
ATOM 1763 C CA . ILE A 1 224 ? -14.072 -3.243 6.945 1.00 90.44 224 ILE A CA 1
ATOM 1764 C C . ILE A 1 224 ? -13.304 -4.109 7.964 1.00 90.44 224 ILE A C 1
ATOM 1766 O O . ILE A 1 224 ? -13.791 -5.185 8.328 1.00 90.44 224 ILE A O 1
ATOM 1770 N N . ALA A 1 225 ? -12.124 -3.650 8.399 1.00 86.06 225 ALA A N 1
ATOM 1771 C CA . ALA A 1 225 ? -11.198 -4.347 9.298 1.00 86.06 225 ALA A CA 1
ATOM 1772 C C . ALA A 1 225 ? -11.583 -4.276 10.789 1.00 86.06 225 ALA A C 1
ATOM 1774 O O . ALA A 1 225 ? -11.691 -5.362 11.405 1.00 86.06 225 ALA A O 1
#